Protein AF-A0A5B1BL93-F1 (afdb_monomer_lite)

Organism: Mycobacterium simiae (NCBI:txid1784)

pLDDT: mean 89.45, std 10.9, range [45.81, 98.12]

Secondary structure (DSSP, 8-state):
---HHHHHHHHHHHH--HHHHHHHHHHHHHHHHHHSPPP-HHHHHHHHT-HHHHSS--HHHHHHHHHHHHHHHHHHHHHHHHHHHHHHHHHHHHHHHHTTHHHHHHHHHHHHHHHHHHHHHHHHHTTT--SHHHHHHTT-HHHHHHHHHHHHHHHHHHHHHHTTS-HHHHHHTS-TT---TTSSTTT-TTHHHHSTTTTTT-TT-----TTSPPPP--SS-SSHHHHHHHHHHSS--

Structure (mmCIF, N/CA/C/O backbone):
data_AF-A0A5B1BL93-F1
#
_entry.id   AF-A0A5B1BL93-F1
#
loop_
_atom_site.group_PDB
_atom_site.id
_atom_site.type_symbol
_atom_site.label_atom_id
_atom_site.label_alt_id
_atom_site.label_comp_id
_atom_site.label_asym_id
_atom_site.label_entity_id
_atom_site.label_seq_id
_atom_site.pdbx_PDB_ins_code
_atom_site.Cartn_x
_atom_site.Cartn_y
_atom_site.Cartn_z
_atom_site.occupancy
_atom_site.B_iso_or_equiv
_ato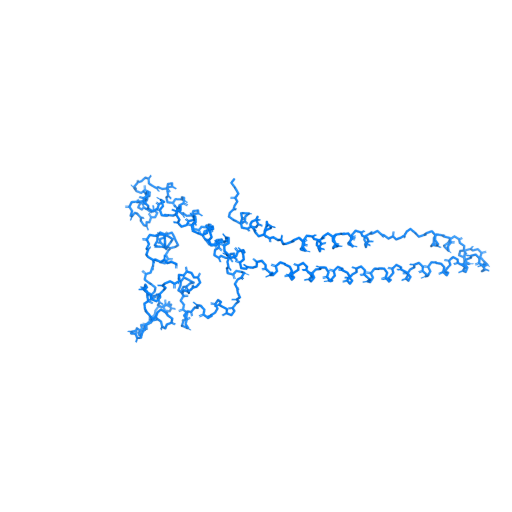m_site.auth_seq_id
_atom_site.auth_comp_id
_atom_site.auth_asym_id
_atom_site.auth_atom_id
_atom_site.pdbx_PDB_model_num
ATOM 1 N N . MET A 1 1 ? -18.734 -0.266 -5.231 1.00 72.19 1 MET A N 1
ATOM 2 C CA . MET A 1 1 ? -18.086 0.409 -4.092 1.00 72.19 1 MET A CA 1
ATOM 3 C C . MET A 1 1 ? -16.601 0.197 -4.267 1.00 72.19 1 MET A C 1
ATOM 5 O O . MET A 1 1 ? -16.226 -0.932 -4.552 1.00 72.19 1 MET A O 1
ATOM 9 N N . THR A 1 2 ? -15.813 1.264 -4.200 1.00 87.62 2 THR A N 1
ATOM 10 C CA . THR A 1 2 ? -14.346 1.190 -4.206 1.00 87.62 2 THR A CA 1
ATOM 11 C C . THR A 1 2 ? -13.892 0.516 -2.913 1.00 87.62 2 THR A C 1
ATOM 13 O O . THR A 1 2 ? -14.426 0.860 -1.857 1.00 87.62 2 THR A O 1
ATOM 16 N N . THR A 1 3 ? -12.976 -0.450 -2.973 1.00 94.62 3 THR A N 1
ATOM 17 C CA . THR A 1 3 ? -12.460 -1.110 -1.756 1.00 94.62 3 THR A CA 1
ATOM 18 C C . THR A 1 3 ? -11.513 -0.182 -0.990 1.00 94.62 3 THR A C 1
ATOM 20 O O . THR A 1 3 ? -10.966 0.763 -1.568 1.00 94.62 3 THR A O 1
ATOM 23 N N . MET A 1 4 ? -11.280 -0.434 0.304 1.00 96.06 4 MET A N 1
ATOM 24 C CA . MET A 1 4 ? -10.295 0.335 1.075 1.00 96.06 4 MET A CA 1
ATOM 25 C C . MET A 1 4 ? -8.893 0.222 0.448 1.00 96.06 4 MET A C 1
ATOM 27 O O . MET A 1 4 ? -8.212 1.232 0.268 1.00 96.06 4 MET A O 1
ATOM 31 N N . GLN A 1 5 ? -8.517 -0.964 -0.039 1.00 94.56 5 GLN A N 1
ATOM 32 C CA . GLN A 1 5 ? -7.290 -1.177 -0.811 1.00 94.56 5 GLN A CA 1
ATOM 33 C C . GLN A 1 5 ? -7.140 -0.220 -2.000 1.00 94.56 5 GLN A C 1
ATOM 35 O O . GLN A 1 5 ? -6.074 0.360 -2.215 1.00 94.56 5 GLN A O 1
ATOM 40 N N . GLU A 1 6 ? -8.200 -0.073 -2.797 1.00 94.75 6 GLU A N 1
ATOM 41 C CA . GLU A 1 6 ? -8.208 0.773 -3.990 1.00 94.75 6 GLU A CA 1
ATOM 42 C C . GLU A 1 6 ? -8.084 2.254 -3.625 1.00 94.75 6 GLU A C 1
ATOM 44 O O . GLU A 1 6 ? -7.375 2.991 -4.314 1.00 94.75 6 GLU A O 1
ATOM 49 N N . ARG A 1 7 ? -8.718 2.681 -2.525 1.00 94.69 7 ARG A N 1
ATOM 50 C CA . ARG A 1 7 ? -8.606 4.050 -1.999 1.00 94.69 7 ARG A CA 1
ATOM 51 C C . ARG A 1 7 ? -7.178 4.359 -1.554 1.00 94.69 7 ARG A C 1
ATOM 53 O O . ARG A 1 7 ? -6.608 5.351 -2.000 1.00 94.69 7 ARG A O 1
ATOM 60 N N . LEU A 1 8 ? -6.568 3.482 -0.757 1.00 94.38 8 LEU A N 1
ATOM 61 C CA . LEU A 1 8 ? -5.192 3.653 -0.278 1.00 94.38 8 LEU A CA 1
ATOM 62 C C . LEU A 1 8 ? -4.177 3.643 -1.433 1.00 94.38 8 LEU A C 1
ATOM 64 O O . LEU A 1 8 ? -3.244 4.446 -1.459 1.00 94.38 8 LEU A O 1
ATOM 68 N N . ALA A 1 9 ? -4.387 2.782 -2.433 1.00 93.75 9 ALA A N 1
ATOM 69 C CA . ALA A 1 9 ? -3.560 2.756 -3.637 1.00 93.75 9 ALA A CA 1
ATOM 70 C C . ALA A 1 9 ? -3.725 4.021 -4.500 1.00 93.75 9 ALA A C 1
ATOM 72 O O . ALA A 1 9 ? -2.766 4.445 -5.148 1.00 93.75 9 ALA A O 1
ATOM 73 N N . ALA A 1 10 ? -4.920 4.620 -4.534 1.00 94.81 10 ALA A N 1
ATOM 74 C CA . ALA A 1 10 ? -5.151 5.893 -5.213 1.00 94.81 10 ALA A CA 1
ATOM 75 C C . ALA A 1 10 ? -4.422 7.041 -4.501 1.00 94.81 10 ALA A C 1
ATOM 77 O O . ALA A 1 10 ? -3.684 7.769 -5.155 1.00 94.81 10 ALA A O 1
ATOM 78 N N . VAL A 1 11 ? -4.527 7.120 -3.169 1.00 93.81 11 VAL A N 1
ATOM 79 C CA . VAL A 1 11 ? -3.791 8.096 -2.346 1.00 93.81 11 VAL A CA 1
ATOM 80 C C . VAL A 1 11 ? -2.288 8.018 -2.604 1.00 93.81 11 VAL A C 1
ATOM 82 O O . VAL A 1 11 ? -1.647 9.033 -2.859 1.00 93.81 11 VAL A O 1
ATOM 85 N N . GLU A 1 12 ? -1.713 6.813 -2.573 1.00 93.62 12 GLU A N 1
ATOM 86 C CA . GLU A 1 12 ? -0.284 6.637 -2.836 1.00 93.62 12 GLU A CA 1
ATOM 87 C C . GLU A 1 12 ? 0.090 7.098 -4.246 1.00 93.62 12 GLU A C 1
ATOM 89 O O . GLU A 1 12 ? 1.093 7.788 -4.412 1.00 93.62 12 GLU A O 1
ATOM 94 N N . ARG A 1 13 ? -0.731 6.772 -5.252 1.00 94.00 13 ARG A N 1
ATOM 95 C CA . ARG A 1 13 ? -0.498 7.173 -6.643 1.00 94.00 13 ARG A CA 1
ATOM 96 C C . ARG A 1 13 ? -0.540 8.687 -6.829 1.00 94.00 13 ARG A C 1
ATOM 98 O O . ARG A 1 13 ? 0.306 9.213 -7.544 1.00 94.00 13 ARG A O 1
ATOM 105 N N . ASP A 1 14 ? -1.495 9.359 -6.202 1.00 95.31 14 ASP A N 1
ATOM 106 C CA . ASP A 1 14 ? -1.695 10.804 -6.337 1.00 95.31 14 ASP A CA 1
ATOM 107 C C . ASP A 1 14 ? -0.576 11.608 -5.661 1.00 95.31 14 ASP A C 1
ATOM 109 O O . ASP A 1 14 ? -0.298 12.743 -6.049 1.00 95.31 14 ASP A O 1
ATOM 113 N N . LEU A 1 15 ? 0.102 11.007 -4.680 1.00 95.88 15 LEU A N 1
ATOM 114 C CA . LEU A 1 15 ? 1.259 11.593 -4.008 1.00 95.88 15 LEU A CA 1
ATOM 115 C C . LEU A 1 15 ? 2.578 11.364 -4.757 1.00 95.88 15 LEU A C 1
ATOM 117 O O . LEU A 1 15 ? 3.579 11.990 -4.403 1.00 95.88 15 LEU A O 1
ATOM 121 N N . LEU A 1 16 ? 2.622 10.485 -5.768 1.00 95.62 16 LEU A N 1
ATOM 122 C CA . LEU A 1 16 ? 3.865 10.189 -6.479 1.00 95.62 16 LEU A CA 1
ATOM 123 C C . LEU A 1 16 ? 4.411 11.443 -7.180 1.00 95.62 16 LEU A C 1
ATOM 125 O O . LEU A 1 16 ? 3.687 12.140 -7.893 1.00 95.62 16 LEU A O 1
ATOM 129 N N . PRO A 1 17 ? 5.712 11.734 -7.020 1.00 95.69 17 PRO A N 1
ATOM 130 C CA . PRO A 1 17 ? 6.294 12.945 -7.568 1.00 95.69 17 PRO A CA 1
ATOM 131 C C . PRO A 1 17 ? 6.520 12.808 -9.084 1.00 95.69 17 PRO A C 1
ATOM 133 O O . PRO A 1 17 ? 6.614 11.704 -9.632 1.00 95.69 17 PRO A O 1
ATOM 136 N N . ALA A 1 18 ? 6.655 13.935 -9.786 1.00 95.81 18 ALA A N 1
ATOM 137 C CA . ALA A 1 18 ? 6.827 13.959 -11.242 1.00 95.81 18 ALA A CA 1
ATOM 138 C C . ALA A 1 18 ? 8.043 13.134 -11.713 1.00 95.81 18 ALA A C 1
ATOM 140 O O . ALA A 1 18 ? 8.007 12.511 -12.777 1.00 95.81 18 ALA A O 1
ATOM 141 N N . GLU A 1 19 ? 9.098 13.077 -10.901 1.00 96.12 19 GLU A N 1
ATOM 142 C CA . GLU A 1 19 ? 10.313 12.300 -11.133 1.00 96.12 19 GLU A CA 1
ATOM 143 C C . GLU A 1 19 ? 10.036 10.796 -11.225 1.00 96.12 19 GLU A C 1
ATOM 145 O O . GLU A 1 19 ? 10.648 10.114 -12.049 1.00 96.12 19 GLU A O 1
ATOM 150 N N . TYR A 1 20 ? 9.094 10.275 -10.430 1.00 97.12 20 TYR A N 1
ATOM 151 C CA . TYR A 1 20 ? 8.677 8.876 -10.518 1.00 97.12 20 TYR A CA 1
ATOM 152 C C . TYR A 1 20 ? 8.067 8.588 -11.893 1.00 97.12 20 TYR A C 1
ATOM 154 O O . TYR A 1 20 ? 8.464 7.640 -12.573 1.00 97.12 20 TYR A O 1
ATOM 162 N N . HIS A 1 21 ? 7.138 9.436 -12.338 1.00 96.00 21 HIS A N 1
ATOM 163 C CA . HIS A 1 21 ? 6.465 9.267 -13.626 1.00 96.00 21 HIS A CA 1
ATOM 164 C C . HIS A 1 21 ? 7.423 9.436 -14.809 1.00 96.00 21 HIS A C 1
ATOM 166 O O . HIS A 1 21 ? 7.347 8.677 -15.777 1.00 96.00 21 HIS A O 1
ATOM 172 N N . ALA A 1 22 ? 8.359 10.383 -14.720 1.00 96.88 22 ALA A N 1
ATOM 173 C CA . ALA A 1 22 ? 9.413 10.549 -15.714 1.00 96.88 22 ALA A CA 1
ATOM 174 C C . ALA A 1 22 ? 10.288 9.288 -15.819 1.00 96.88 22 ALA A C 1
ATOM 176 O O . ALA A 1 22 ? 10.531 8.804 -16.925 1.00 96.88 22 ALA A O 1
ATOM 177 N N . ALA A 1 23 ? 10.696 8.708 -14.686 1.00 96.75 23 ALA A N 1
ATOM 178 C CA . ALA A 1 23 ? 11.469 7.470 -14.661 1.00 96.75 23 ALA A CA 1
ATOM 179 C C . ALA A 1 23 ? 10.687 6.278 -15.248 1.00 96.75 23 ALA A C 1
ATOM 181 O O . ALA A 1 23 ? 11.225 5.547 -16.078 1.00 96.75 23 ALA A O 1
ATOM 182 N N . GLN A 1 24 ? 9.404 6.121 -14.903 1.00 97.50 24 GLN A N 1
ATOM 183 C CA . GLN A 1 24 ? 8.535 5.086 -15.488 1.00 97.50 24 GLN A CA 1
ATOM 184 C C . GLN A 1 24 ? 8.405 5.225 -17.010 1.00 97.50 24 GLN A C 1
ATOM 186 O O . GLN A 1 24 ? 8.472 4.234 -17.738 1.00 97.50 24 GLN A O 1
ATOM 191 N N . LYS A 1 25 ? 8.283 6.460 -17.512 1.00 97.56 25 LYS A N 1
ATOM 192 C CA . LYS A 1 25 ? 8.249 6.730 -18.953 1.00 97.56 25 LYS A CA 1
ATOM 193 C C . LYS A 1 25 ? 9.553 6.313 -19.641 1.00 97.56 25 LYS A C 1
ATOM 195 O O . LYS A 1 25 ? 9.499 5.648 -20.672 1.00 97.56 25 LYS A O 1
ATOM 200 N N . VAL A 1 26 ? 10.708 6.637 -19.053 1.00 97.56 26 VAL A N 1
ATOM 201 C CA . VAL A 1 26 ? 12.024 6.222 -19.575 1.00 97.56 26 VAL A CA 1
ATOM 202 C C . VAL A 1 26 ? 12.154 4.698 -19.620 1.00 97.56 26 VAL A C 1
ATOM 204 O O . VAL A 1 26 ? 12.637 4.163 -20.617 1.00 97.56 26 VAL A O 1
ATOM 207 N N . ILE A 1 27 ? 11.689 3.988 -18.585 1.00 97.81 27 ILE A N 1
ATOM 208 C CA . ILE A 1 27 ? 11.679 2.516 -18.556 1.00 97.81 27 ILE A CA 1
ATOM 209 C C . ILE A 1 27 ? 10.847 1.966 -19.720 1.00 97.81 27 ILE A C 1
ATOM 211 O O . ILE A 1 27 ? 11.341 1.134 -20.482 1.00 97.81 27 ILE A O 1
ATOM 215 N N . ALA A 1 28 ? 9.614 2.453 -19.887 1.00 97.56 28 ALA A N 1
ATOM 216 C CA . ALA A 1 28 ? 8.711 1.991 -20.939 1.00 97.56 28 ALA A CA 1
ATOM 217 C C . ALA A 1 28 ? 9.288 2.237 -22.346 1.00 97.56 28 ALA A C 1
ATOM 219 O O . ALA A 1 28 ? 9.299 1.333 -23.185 1.00 97.56 28 ALA A O 1
ATOM 220 N N . GLU A 1 29 ? 9.833 3.432 -22.595 1.00 97.31 29 GLU A N 1
ATOM 221 C CA . GLU A 1 29 ? 10.472 3.772 -23.871 1.00 97.31 29 GLU A CA 1
ATOM 222 C C . GLU A 1 29 ? 11.709 2.899 -24.137 1.00 97.31 29 GLU A C 1
ATOM 224 O O . GLU A 1 29 ? 11.877 2.372 -25.240 1.00 97.31 29 GLU A O 1
ATOM 229 N N . ALA A 1 30 ? 12.560 2.677 -23.131 1.00 96.25 30 ALA A N 1
ATOM 230 C CA . ALA A 1 30 ? 13.742 1.831 -23.269 1.00 96.25 30 ALA A CA 1
ATOM 231 C C . ALA A 1 30 ? 13.375 0.365 -23.561 1.00 96.25 30 ALA A C 1
ATOM 233 O O . ALA A 1 30 ? 13.978 -0.253 -24.441 1.00 96.25 30 ALA A O 1
ATOM 234 N N . GLN A 1 31 ? 12.351 -0.177 -22.894 1.00 96.38 31 GLN A N 1
ATOM 235 C CA . GLN A 1 31 ? 11.832 -1.524 -23.153 1.00 96.38 31 GLN A CA 1
ATOM 236 C C . GLN A 1 31 ? 11.282 -1.657 -24.579 1.00 96.38 31 GLN A C 1
ATOM 238 O O . GLN A 1 31 ? 11.602 -2.622 -25.279 1.00 96.38 31 GLN A O 1
ATOM 243 N N . GLN A 1 32 ? 10.527 -0.663 -25.056 1.00 95.44 32 GLN A N 1
ATOM 244 C CA . GLN A 1 32 ? 10.031 -0.632 -26.434 1.00 95.44 32 GLN A CA 1
ATOM 245 C C . GLN A 1 32 ? 11.183 -0.598 -27.453 1.00 95.44 32 GLN A C 1
ATOM 247 O O . GLN A 1 32 ? 11.159 -1.303 -28.4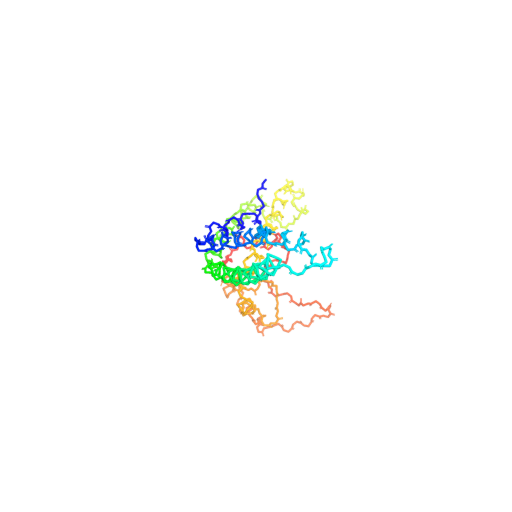69 1.00 95.44 32 GLN A O 1
ATOM 252 N N . LEU A 1 33 ? 12.228 0.185 -27.169 1.00 93.69 33 LEU A N 1
ATOM 253 C CA . LEU A 1 33 ? 13.426 0.269 -28.003 1.00 93.69 33 LEU A CA 1
ATOM 254 C C . LEU A 1 33 ? 14.232 -1.037 -28.018 1.00 93.69 33 LEU A C 1
ATOM 256 O O . LEU A 1 33 ? 14.822 -1.355 -29.055 1.00 93.69 33 LEU A O 1
ATOM 260 N N . MET A 1 34 ? 14.255 -1.789 -26.914 1.00 93.19 34 MET A N 1
ATOM 261 C CA . MET A 1 34 ? 14.879 -3.116 -26.836 1.00 93.19 34 MET A CA 1
ATOM 262 C C . MET A 1 34 ? 14.093 -4.171 -27.620 1.00 93.19 34 MET A C 1
ATOM 264 O O . MET A 1 34 ? 14.708 -5.015 -28.269 1.00 93.19 34 MET A O 1
ATOM 268 N N . ALA A 1 35 ? 12.759 -4.102 -27.606 1.00 91.00 35 ALA A N 1
ATOM 269 C CA . ALA A 1 35 ? 11.891 -5.025 -28.341 1.00 91.00 35 ALA A CA 1
ATOM 270 C C . ALA A 1 35 ? 11.949 -4.841 -29.871 1.00 91.00 35 ALA A C 1
ATOM 272 O O . ALA A 1 35 ? 11.541 -5.733 -30.611 1.00 91.00 35 ALA A O 1
ATOM 273 N N . SER A 1 36 ? 12.467 -3.705 -30.351 1.00 85.81 36 SER A N 1
ATOM 274 C CA . SER A 1 36 ? 12.575 -3.377 -31.777 1.00 85.81 36 SER A CA 1
ATOM 275 C C . SER A 1 36 ? 14.013 -3.589 -32.287 1.00 85.81 36 SER A C 1
ATOM 277 O O . SER A 1 36 ? 14.866 -2.702 -32.109 1.00 85.81 36 SER A O 1
ATOM 279 N N . PRO A 1 37 ? 14.334 -4.744 -32.907 1.00 72.81 37 PRO A N 1
ATOM 280 C CA . PRO A 1 37 ? 15.647 -4.967 -33.499 1.00 72.81 37 PRO A CA 1
ATOM 281 C C . PRO A 1 37 ? 15.859 -4.063 -34.729 1.00 72.81 37 PRO A C 1
ATOM 283 O O . PRO A 1 37 ? 14.908 -3.762 -35.453 1.00 72.81 37 PRO A O 1
ATOM 286 N N . PRO A 1 38 ? 17.098 -3.613 -34.996 1.00 70.88 38 PRO A N 1
ATOM 287 C CA . PRO A 1 38 ? 17.408 -2.865 -36.208 1.00 70.88 38 PRO A CA 1
ATOM 288 C C . PRO A 1 38 ? 17.238 -3.758 -37.448 1.00 70.88 38 PRO A C 1
ATOM 290 O O . PRO A 1 38 ? 17.600 -4.933 -37.429 1.00 70.88 38 PRO A O 1
ATOM 293 N N . ALA A 1 39 ? 16.706 -3.199 -38.538 1.00 69.62 39 ALA A N 1
ATOM 294 C CA . ALA A 1 39 ? 16.494 -3.929 -39.788 1.00 69.62 39 ALA A CA 1
ATOM 295 C C . ALA A 1 39 ? 17.819 -4.474 -40.368 1.00 69.62 39 ALA A C 1
ATOM 297 O O . ALA A 1 39 ? 18.783 -3.731 -40.558 1.00 69.62 39 ALA A O 1
ATOM 298 N N . GLY A 1 40 ? 17.863 -5.778 -40.662 1.00 72.44 40 GLY A N 1
ATOM 299 C CA . GLY A 1 40 ? 19.079 -6.515 -41.027 1.00 72.44 40 GLY A CA 1
ATOM 300 C C . GLY A 1 40 ? 19.357 -6.627 -42.529 1.00 72.44 40 GLY A C 1
ATOM 301 O O . GLY A 1 40 ? 19.528 -7.736 -43.029 1.00 72.44 40 GLY A O 1
ATOM 302 N N . ALA A 1 41 ? 19.434 -5.512 -43.263 1.00 74.06 41 ALA A N 1
ATOM 303 C CA . ALA A 1 41 ? 19.706 -5.543 -44.710 1.00 74.06 41 ALA A CA 1
ATOM 304 C C . ALA A 1 41 ? 21.065 -6.195 -45.061 1.00 74.06 41 ALA A C 1
ATOM 306 O O . ALA A 1 41 ? 21.151 -6.984 -45.997 1.00 74.06 41 ALA A O 1
ATOM 307 N N . ALA A 1 42 ? 22.113 -5.939 -44.266 1.00 76.06 42 ALA A N 1
ATOM 308 C CA . ALA A 1 42 ? 23.445 -6.521 -44.474 1.00 76.06 42 ALA A CA 1
ATOM 309 C C . ALA A 1 42 ? 23.486 -8.046 -44.253 1.00 76.06 42 ALA A C 1
ATOM 311 O O . ALA A 1 42 ? 24.253 -8.750 -44.910 1.00 76.06 42 ALA A O 1
ATOM 312 N N . ALA A 1 43 ? 22.636 -8.574 -43.363 1.00 77.25 43 ALA A N 1
ATOM 313 C CA . ALA A 1 43 ? 22.545 -10.011 -43.118 1.00 77.25 43 ALA A CA 1
ATOM 314 C C . ALA A 1 43 ? 21.971 -10.756 -44.332 1.00 77.25 43 ALA A C 1
ATOM 316 O O . ALA A 1 43 ? 22.537 -11.767 -44.743 1.00 77.25 43 ALA A O 1
ATOM 317 N N . ALA A 1 44 ? 20.925 -10.203 -44.955 1.00 82.50 44 ALA A N 1
ATOM 318 C CA . ALA A 1 44 ? 20.327 -10.764 -46.165 1.00 82.50 44 ALA A CA 1
ATOM 319 C C . ALA A 1 44 ? 21.311 -10.776 -47.353 1.00 82.50 44 ALA A C 1
ATOM 321 O O . ALA A 1 44 ? 21.390 -11.759 -48.091 1.00 82.50 44 ALA A O 1
ATOM 322 N N . THR A 1 45 ? 22.109 -9.715 -47.521 1.00 80.19 45 THR A N 1
ATOM 323 C CA . THR A 1 45 ? 23.132 -9.643 -48.581 1.00 80.19 45 THR A CA 1
ATOM 324 C C . THR A 1 45 ? 24.260 -10.658 -48.367 1.00 80.19 45 THR A C 1
ATOM 326 O O . THR A 1 45 ? 24.649 -11.346 -49.312 1.00 80.19 45 THR A O 1
ATOM 329 N N . ALA A 1 46 ? 24.759 -10.801 -47.133 1.00 79.06 46 ALA A N 1
ATOM 330 C CA . ALA A 1 46 ? 25.821 -11.757 -46.806 1.00 79.06 46 ALA A CA 1
ATOM 331 C C . ALA A 1 46 ? 25.388 -13.219 -47.023 1.00 79.06 46 ALA A C 1
ATOM 333 O O . ALA A 1 46 ? 26.193 -14.047 -47.449 1.00 79.06 46 ALA A O 1
ATOM 334 N N . GLU A 1 47 ? 24.119 -13.532 -46.757 1.00 85.06 47 GLU A N 1
ATOM 335 C CA . GLU A 1 47 ? 23.547 -14.860 -46.989 1.00 85.06 47 GLU A CA 1
ATOM 336 C C . GLU A 1 47 ? 23.384 -15.161 -48.486 1.00 85.06 47 GLU A C 1
ATOM 338 O O . GLU A 1 47 ? 23.755 -16.244 -48.940 1.00 85.06 47 GLU A O 1
ATOM 343 N N . ARG A 1 48 ? 22.931 -14.180 -49.281 1.00 87.00 48 ARG A N 1
ATOM 344 C CA . ARG A 1 48 ? 22.785 -14.329 -50.739 1.00 87.00 48 ARG A CA 1
ATOM 345 C C . ARG A 1 48 ? 24.118 -14.559 -51.454 1.00 87.00 48 ARG A C 1
ATOM 347 O O . ARG A 1 48 ? 24.163 -15.288 -52.440 1.00 87.00 48 ARG A O 1
ATOM 354 N N . LEU A 1 49 ? 25.188 -13.915 -50.989 1.00 88.06 49 LEU A N 1
ATOM 355 C CA . LEU A 1 49 ? 26.517 -13.963 -51.611 1.00 88.06 49 LEU A CA 1
ATOM 356 C C . LEU A 1 49 ? 27.443 -15.018 -50.988 1.00 88.06 49 LEU A C 1
ATOM 358 O O . LEU A 1 49 ? 28.657 -14.927 -51.137 1.00 88.06 49 LEU A O 1
ATOM 362 N N . ASN A 1 50 ? 26.892 -15.999 -50.271 1.00 88.06 50 ASN A N 1
ATOM 363 C CA . ASN A 1 50 ? 27.671 -16.992 -49.541 1.00 88.06 50 ASN A CA 1
ATOM 364 C C . ASN A 1 50 ? 28.654 -17.768 -50.464 1.00 88.06 50 ASN A C 1
ATOM 366 O O . ASN A 1 50 ? 28.193 -18.470 -51.369 1.00 88.06 50 ASN A O 1
ATOM 370 N N . PRO A 1 51 ? 29.981 -17.728 -50.210 1.00 88.81 51 PRO A N 1
ATOM 371 C CA . PRO A 1 51 ? 31.011 -18.399 -51.007 1.00 88.81 51 PRO A CA 1
ATOM 372 C C . PRO A 1 51 ? 30.823 -19.905 -51.158 1.00 88.81 51 PRO A C 1
ATOM 374 O O . PRO A 1 51 ? 31.223 -20.477 -52.167 1.00 88.81 51 PRO A O 1
ATOM 377 N N . PHE A 1 52 ? 30.184 -20.558 -50.185 1.00 88.56 52 PHE A N 1
ATOM 378 C CA . PHE A 1 52 ? 29.883 -21.988 -50.262 1.00 88.56 52 PHE A CA 1
ATOM 379 C C . PHE A 1 52 ? 28.737 -22.306 -51.232 1.00 88.56 52 PHE A C 1
ATOM 381 O O . PHE A 1 52 ? 28.632 -23.438 -51.692 1.00 88.56 52 PHE A O 1
ATOM 388 N N . ALA A 1 53 ? 27.894 -21.321 -51.553 1.00 87.25 53 ALA A N 1
ATOM 389 C CA . ALA A 1 53 ? 26.819 -21.448 -52.534 1.00 87.25 53 ALA A CA 1
ATOM 390 C C . ALA A 1 53 ? 27.257 -20.986 -53.932 1.00 87.25 53 ALA A C 1
ATOM 392 O O . ALA A 1 53 ? 26.861 -21.587 -54.927 1.00 87.25 53 ALA A O 1
ATOM 393 N N . CYS A 1 54 ? 28.075 -19.932 -54.021 1.00 84.25 54 CYS A N 1
ATOM 394 C CA . CYS A 1 54 ? 28.499 -19.351 -55.299 1.00 84.25 54 CYS A CA 1
ATOM 395 C C . CYS A 1 54 ? 29.897 -19.791 -55.771 1.00 84.25 54 CYS A C 1
ATOM 397 O O . CYS A 1 54 ? 30.290 -19.453 -56.884 1.00 84.25 54 CYS A O 1
ATOM 399 N N . GLY A 1 55 ? 30.655 -20.531 -54.954 1.00 90.31 55 GLY A N 1
ATOM 400 C CA . GLY A 1 55 ? 31.979 -21.063 -55.299 1.00 90.31 55 GLY A CA 1
ATOM 401 C C . GLY A 1 55 ? 33.105 -20.024 -55.368 1.00 90.31 55 GLY A C 1
ATOM 402 O O . GLY A 1 55 ? 34.230 -20.385 -55.707 1.00 90.31 55 GLY A O 1
ATOM 403 N N . GLN A 1 56 ? 32.838 -18.753 -55.045 1.00 90.88 56 GLN A N 1
ATOM 404 C CA . GLN A 1 56 ? 33.837 -17.681 -55.036 1.00 90.88 56 GLN A CA 1
ATOM 405 C C . GLN A 1 56 ? 33.725 -16.810 -53.783 1.00 90.88 56 GLN A C 1
ATOM 407 O O . GLN A 1 56 ? 32.635 -16.559 -53.277 1.00 90.88 56 GLN A O 1
ATOM 412 N N . VAL A 1 57 ? 34.855 -16.280 -53.321 1.00 91.81 57 VAL A N 1
ATOM 413 C CA . VAL A 1 57 ? 34.880 -15.214 -52.312 1.00 91.81 57 VAL A CA 1
ATOM 414 C C . VAL A 1 57 ? 34.878 -13.876 -53.048 1.00 91.81 57 VAL A C 1
ATOM 416 O O . VAL A 1 57 ? 35.846 -13.562 -53.736 1.00 91.81 57 VAL A O 1
ATOM 419 N N . SER A 1 58 ? 33.796 -13.103 -52.934 1.00 92.00 58 SER A N 1
ATOM 420 C CA . SER A 1 58 ? 33.711 -11.756 -53.514 1.00 92.00 58 SER A CA 1
ATOM 421 C C . SER A 1 58 ? 33.990 -10.667 -52.473 1.00 92.00 58 SER A C 1
ATOM 423 O O . SER A 1 58 ? 33.675 -10.819 -51.291 1.00 92.00 58 SER A O 1
ATOM 425 N N . GLU A 1 59 ? 34.528 -9.530 -52.921 1.00 92.25 59 GLU A N 1
ATOM 426 C CA . GLU A 1 59 ? 34.681 -8.318 -52.093 1.00 92.25 59 GLU A CA 1
ATOM 427 C C . GLU A 1 59 ? 33.335 -7.815 -51.543 1.00 92.25 59 GLU A C 1
ATOM 429 O O . GLU A 1 59 ? 33.238 -7.338 -50.411 1.00 92.25 59 GLU A O 1
ATOM 434 N N . GLU A 1 60 ? 32.265 -7.978 -52.326 1.00 88.38 60 GLU A N 1
ATOM 435 C CA . GLU A 1 60 ? 30.896 -7.640 -51.925 1.00 88.38 60 GLU A CA 1
ATOM 436 C C . GLU A 1 60 ? 30.419 -8.510 -50.749 1.00 88.38 60 GLU A C 1
ATOM 438 O O . GLU A 1 60 ? 29.829 -8.000 -49.795 1.00 88.38 60 GLU A O 1
ATOM 443 N N . TRP A 1 61 ? 30.732 -9.811 -50.761 1.00 91.62 61 TRP A N 1
ATOM 444 C CA . TRP A 1 61 ? 30.437 -10.702 -49.638 1.00 91.62 61 TRP A CA 1
ATOM 445 C C . TRP A 1 61 ? 31.256 -10.353 -48.389 1.00 91.62 61 TRP A C 1
ATOM 447 O O . TRP A 1 61 ? 30.703 -10.328 -47.284 1.00 91.62 61 TRP A O 1
ATOM 457 N N . LEU A 1 62 ? 32.553 -10.053 -48.547 1.00 90.44 62 LEU A N 1
ATOM 458 C CA . LEU A 1 62 ? 33.415 -9.631 -47.437 1.00 90.44 62 LEU A CA 1
ATOM 459 C C . LEU A 1 62 ? 32.882 -8.351 -46.781 1.00 90.44 62 LEU A C 1
ATOM 461 O O . LEU A 1 62 ? 32.751 -8.302 -45.557 1.00 90.44 62 LEU A O 1
ATOM 465 N N . SER A 1 63 ? 32.496 -7.362 -47.589 1.00 92.25 63 SER A N 1
ATOM 466 C CA . SER A 1 63 ? 31.904 -6.106 -47.119 1.00 92.25 63 SER A CA 1
ATOM 467 C C . SER A 1 63 ? 30.577 -6.340 -46.389 1.00 92.25 63 SER A C 1
ATOM 469 O O . SER A 1 63 ? 30.411 -5.876 -45.263 1.00 92.25 63 SER A O 1
ATOM 471 N N . ALA A 1 64 ? 29.675 -7.164 -46.938 1.00 89.19 64 ALA A N 1
ATOM 472 C CA . ALA A 1 64 ? 28.417 -7.519 -46.273 1.00 89.19 64 ALA A CA 1
ATOM 473 C C . ALA A 1 64 ? 28.639 -8.245 -44.928 1.00 89.19 64 ALA A C 1
ATOM 475 O O . ALA A 1 64 ? 27.911 -8.014 -43.958 1.00 89.19 64 ALA A O 1
ATOM 476 N N . CYS A 1 65 ? 29.666 -9.097 -44.832 1.00 89.31 65 CYS A N 1
ATOM 477 C CA . CYS A 1 65 ? 30.043 -9.754 -43.580 1.00 89.31 65 CYS A CA 1
ATOM 478 C C . CYS A 1 65 ? 30.596 -8.773 -42.536 1.00 89.31 65 CYS A C 1
ATOM 480 O O . CYS A 1 65 ? 30.258 -8.897 -41.353 1.00 89.31 65 CYS A O 1
ATOM 482 N N . ILE A 1 66 ? 31.423 -7.810 -42.957 1.00 91.88 66 ILE A N 1
ATOM 483 C CA . ILE A 1 66 ? 31.945 -6.737 -42.097 1.00 91.88 66 ILE A CA 1
ATOM 484 C C . ILE A 1 66 ? 30.791 -5.875 -41.576 1.00 91.88 66 ILE A C 1
ATOM 486 O O . ILE A 1 66 ? 30.679 -5.683 -40.363 1.00 91.88 66 ILE A O 1
ATOM 490 N N . ASP A 1 67 ? 29.898 -5.432 -42.462 1.00 90.12 67 ASP A N 1
ATOM 491 C CA . ASP A 1 67 ? 28.746 -4.597 -42.113 1.00 90.12 67 ASP A CA 1
ATOM 492 C C . ASP A 1 67 ? 27.788 -5.313 -41.164 1.00 90.12 67 ASP A C 1
ATOM 494 O O . ASP A 1 67 ? 27.348 -4.729 -40.171 1.00 90.12 67 ASP A O 1
ATOM 498 N N . ARG A 1 68 ? 27.517 -6.603 -41.405 1.00 88.06 68 ARG A N 1
ATOM 499 C CA . ARG A 1 68 ? 26.729 -7.435 -40.487 1.00 88.06 68 ARG A CA 1
ATOM 500 C C . ARG A 1 68 ? 27.367 -7.476 -39.099 1.00 88.06 68 ARG A C 1
ATOM 502 O O . ARG A 1 68 ? 26.696 -7.184 -38.115 1.00 88.06 68 ARG A O 1
ATOM 509 N N . LYS A 1 69 ? 28.669 -7.771 -39.009 1.00 89.69 69 LYS A N 1
ATOM 510 C CA . LYS A 1 69 ? 29.378 -7.831 -37.720 1.00 89.69 69 LYS A CA 1
ATOM 511 C C . LYS A 1 69 ? 29.376 -6.476 -37.004 1.00 89.69 69 LYS A C 1
ATOM 513 O O . LYS A 1 69 ? 29.201 -6.424 -35.788 1.00 89.69 69 LYS A O 1
ATOM 518 N N . ALA A 1 70 ? 29.545 -5.378 -37.738 1.00 90.75 70 ALA A N 1
ATOM 519 C CA . ALA A 1 70 ? 29.475 -4.029 -37.184 1.00 90.75 70 ALA A CA 1
ATOM 520 C C . ALA A 1 70 ? 28.062 -3.681 -36.679 1.00 90.75 70 ALA A C 1
ATOM 522 O O . ALA A 1 70 ? 27.925 -3.060 -35.621 1.00 90.75 70 ALA A O 1
ATOM 523 N N . ALA A 1 71 ? 27.016 -4.096 -37.401 1.00 88.62 71 ALA A N 1
ATOM 524 C CA . ALA A 1 71 ? 25.626 -3.937 -36.984 1.00 88.62 71 ALA A CA 1
ATOM 525 C C . ALA A 1 71 ? 25.315 -4.745 -35.713 1.00 88.62 71 ALA A C 1
ATOM 527 O O . ALA A 1 71 ? 24.723 -4.191 -34.785 1.00 88.62 71 ALA A O 1
ATOM 528 N N . ASP A 1 72 ? 25.783 -5.995 -35.628 1.00 89.31 72 ASP A N 1
ATOM 529 C CA . ASP A 1 72 ? 25.622 -6.852 -34.446 1.00 89.31 72 ASP A CA 1
ATOM 530 C C . ASP A 1 72 ? 26.289 -6.235 -33.210 1.00 89.31 72 ASP A C 1
ATOM 532 O O . ASP A 1 72 ? 25.677 -6.131 -32.146 1.00 89.31 72 ASP A O 1
ATOM 536 N N . GLU A 1 73 ? 27.532 -5.763 -33.337 1.00 91.75 73 GLU A N 1
ATOM 537 C CA . GLU A 1 73 ? 28.245 -5.112 -32.232 1.00 91.75 73 GLU A CA 1
ATOM 538 C C . GLU A 1 73 ? 27.583 -3.793 -31.811 1.00 91.75 73 GLU A C 1
ATOM 540 O O . GLU A 1 73 ? 27.449 -3.513 -30.616 1.00 91.75 73 GLU A O 1
ATOM 545 N N . ARG A 1 74 ? 27.096 -2.992 -32.768 1.00 90.94 74 ARG A N 1
ATOM 546 C CA . ARG A 1 74 ? 26.317 -1.781 -32.469 1.00 90.94 74 ARG A CA 1
ATOM 547 C C . ARG A 1 74 ? 25.023 -2.125 -31.732 1.00 90.94 74 ARG A C 1
ATOM 549 O O . ARG A 1 74 ? 24.671 -1.431 -30.779 1.00 90.94 74 ARG A O 1
ATOM 556 N N . HIS A 1 75 ? 24.339 -3.191 -32.143 1.00 89.44 75 HIS A N 1
ATOM 557 C CA . HIS A 1 75 ? 23.118 -3.653 -31.495 1.00 89.44 75 HIS A CA 1
ATOM 558 C C . HIS A 1 75 ? 23.380 -4.118 -30.058 1.00 89.44 75 HIS A C 1
ATOM 560 O O . HIS A 1 75 ? 22.694 -3.653 -29.148 1.00 89.44 75 HIS A O 1
ATOM 566 N N . LYS A 1 76 ? 24.413 -4.939 -29.825 1.00 92.56 76 LYS A N 1
ATOM 567 C CA . LYS A 1 76 ? 24.814 -5.375 -28.474 1.00 92.56 76 LYS A CA 1
ATOM 568 C C . LYS A 1 76 ? 25.125 -4.193 -27.556 1.00 92.56 76 LYS A C 1
ATOM 570 O O . LYS A 1 76 ? 24.633 -4.149 -26.432 1.00 92.56 76 LYS A O 1
ATOM 575 N N . ARG A 1 77 ? 25.898 -3.211 -28.037 1.00 94.56 77 ARG A N 1
ATOM 576 C CA . ARG A 1 77 ? 26.220 -1.994 -27.266 1.00 94.56 77 ARG A CA 1
ATOM 577 C C . ARG A 1 77 ? 24.971 -1.181 -26.944 1.00 94.56 77 ARG A C 1
ATOM 579 O O . ARG A 1 77 ? 24.784 -0.790 -25.799 1.00 94.56 77 ARG A O 1
ATOM 586 N N . ARG A 1 78 ? 24.090 -0.968 -27.930 1.00 94.56 78 ARG A N 1
ATOM 587 C CA . ARG A 1 78 ? 22.798 -0.295 -27.721 1.00 94.56 78 ARG A CA 1
ATOM 588 C C . ARG A 1 78 ? 21.964 -1.019 -26.663 1.00 94.56 78 ARG A C 1
ATOM 590 O O . ARG A 1 78 ? 21.423 -0.366 -25.781 1.00 94.56 78 ARG A O 1
ATOM 597 N N . PHE A 1 79 ? 21.877 -2.345 -26.735 1.00 94.56 79 PHE A N 1
ATOM 598 C CA . PHE A 1 79 ? 21.134 -3.152 -25.768 1.00 94.56 79 PHE A CA 1
ATOM 599 C C . PHE A 1 79 ? 21.712 -3.030 -24.351 1.00 94.56 79 PHE A C 1
ATOM 601 O O . PHE A 1 79 ? 20.955 -2.854 -23.401 1.00 94.56 79 PHE A O 1
ATOM 608 N N . ALA A 1 80 ? 23.041 -3.068 -24.209 1.00 96.50 80 ALA A N 1
ATOM 609 C CA . ALA A 1 80 ? 23.711 -2.873 -22.924 1.00 96.50 80 ALA A CA 1
ATOM 610 C C . ALA A 1 80 ? 23.391 -1.496 -22.314 1.00 96.50 80 ALA A C 1
ATOM 612 O O . ALA A 1 80 ? 22.962 -1.429 -21.166 1.00 96.50 80 ALA A O 1
ATOM 613 N N . ILE A 1 81 ? 23.489 -0.424 -23.109 1.00 97.38 81 ILE A N 1
ATOM 614 C CA . ILE A 1 81 ? 23.162 0.944 -22.673 1.00 97.38 81 ILE A CA 1
ATOM 615 C C . ILE A 1 81 ? 21.692 1.058 -22.244 1.00 97.38 81 ILE A C 1
ATOM 617 O O . ILE A 1 81 ? 21.397 1.644 -21.206 1.00 97.38 81 ILE A O 1
ATOM 621 N N . LEU A 1 82 ? 20.756 0.485 -23.010 1.00 97.25 82 LEU A N 1
ATOM 622 C CA . LEU A 1 82 ? 19.330 0.508 -22.654 1.00 97.25 82 LEU A CA 1
ATOM 623 C C . LEU A 1 82 ? 19.059 -0.238 -21.342 1.00 97.25 82 LEU A C 1
ATOM 625 O O . LEU A 1 82 ? 18.266 0.227 -20.528 1.00 97.25 82 LEU A O 1
ATOM 629 N N . LYS A 1 83 ? 19.749 -1.357 -21.101 1.00 97.88 83 LYS A N 1
ATOM 630 C CA . LYS A 1 83 ? 19.638 -2.106 -19.846 1.00 97.88 83 LYS A CA 1
ATOM 631 C C . LYS A 1 83 ? 20.159 -1.304 -18.647 1.00 97.88 83 LYS A C 1
ATOM 633 O O . LYS A 1 83 ? 19.519 -1.299 -17.598 1.00 97.88 83 LYS A O 1
ATOM 638 N N . GLU A 1 84 ? 21.292 -0.622 -18.799 1.00 98.06 84 GLU A N 1
ATOM 639 C CA . GLU A 1 84 ? 21.835 0.274 -17.767 1.00 98.06 84 GLU A CA 1
ATOM 640 C C . GLU A 1 84 ? 20.888 1.446 -17.484 1.00 98.06 84 GLU A C 1
ATOM 642 O O . GLU A 1 84 ? 20.632 1.764 -16.322 1.00 98.06 84 GLU A O 1
ATOM 647 N N . LEU A 1 85 ? 20.305 2.037 -18.532 1.00 98.06 85 LEU A N 1
ATOM 648 C CA . LEU A 1 85 ? 19.325 3.113 -18.409 1.00 98.06 85 LEU A CA 1
ATOM 649 C C . LEU A 1 85 ? 18.071 2.663 -17.649 1.00 98.06 85 LEU A C 1
ATOM 651 O O . LEU A 1 85 ? 17.631 3.378 -16.753 1.00 98.06 85 LEU A O 1
ATOM 655 N N . ILE A 1 86 ? 17.530 1.477 -17.958 1.00 98.12 86 ILE A N 1
ATOM 656 C CA . ILE A 1 86 ? 16.392 0.900 -17.222 1.00 98.12 86 ILE A CA 1
ATOM 657 C C . ILE A 1 86 ? 16.746 0.746 -15.745 1.00 98.12 86 ILE A C 1
ATOM 659 O O . ILE A 1 86 ? 16.007 1.233 -14.899 1.00 98.12 86 ILE A O 1
ATOM 663 N N . SER A 1 87 ? 17.898 0.152 -15.426 1.00 97.69 87 SER A N 1
ATOM 664 C CA . SER A 1 87 ? 18.310 -0.043 -14.030 1.00 97.69 87 SER A CA 1
ATOM 665 C C . SER A 1 87 ? 18.482 1.285 -13.276 1.00 97.69 87 SER A C 1
ATOM 667 O O . SER A 1 87 ? 18.081 1.407 -12.116 1.00 97.69 87 SER A O 1
ATOM 669 N N . SER A 1 88 ? 19.034 2.307 -13.936 1.00 97.88 88 SER A N 1
ATOM 670 C CA . SER A 1 88 ? 19.167 3.652 -13.368 1.00 97.88 88 SER A CA 1
ATOM 671 C C . SER A 1 88 ? 17.803 4.312 -13.128 1.00 97.88 88 SER A C 1
ATOM 673 O O . SER A 1 88 ? 17.560 4.843 -12.041 1.00 97.88 88 SER A O 1
ATOM 675 N N . ALA A 1 89 ? 16.886 4.213 -14.095 1.00 97.62 89 ALA A N 1
ATOM 676 C CA . ALA A 1 89 ? 15.532 4.744 -13.989 1.00 97.62 89 ALA A CA 1
ATOM 677 C C . ALA A 1 89 ? 14.699 4.004 -12.926 1.00 97.62 89 ALA A C 1
ATOM 679 O O . ALA A 1 89 ? 14.001 4.647 -12.148 1.00 97.62 89 ALA A O 1
ATOM 680 N N . GLU A 1 90 ? 14.821 2.679 -12.807 1.00 97.81 90 GLU A N 1
ATOM 681 C CA . GLU A 1 90 ? 14.201 1.889 -11.731 1.00 97.81 90 GLU A CA 1
ATOM 682 C C . GLU A 1 90 ? 14.682 2.357 -10.355 1.00 97.81 90 GLU A C 1
ATOM 684 O O . GLU A 1 90 ? 13.881 2.554 -9.436 1.00 97.81 90 GLU A O 1
ATOM 689 N N . ASN A 1 91 ? 15.989 2.594 -10.210 1.00 97.25 91 ASN A N 1
ATOM 690 C CA . ASN A 1 91 ? 16.538 3.140 -8.978 1.00 97.25 91 ASN A CA 1
ATOM 691 C C . ASN A 1 91 ? 15.991 4.544 -8.683 1.00 97.25 91 ASN A C 1
ATOM 693 O O . ASN A 1 91 ? 15.619 4.818 -7.544 1.00 97.25 91 ASN A O 1
ATOM 697 N N . GLN A 1 92 ? 15.904 5.415 -9.691 1.00 96.88 92 GLN A N 1
ATOM 698 C CA . GLN A 1 92 ? 15.355 6.761 -9.534 1.00 96.88 92 GLN A CA 1
ATOM 699 C C . GLN A 1 92 ? 13.872 6.734 -9.149 1.00 96.88 92 GLN A C 1
ATOM 701 O O . GLN A 1 92 ? 13.485 7.438 -8.220 1.00 96.88 92 GLN A O 1
ATOM 706 N N . ALA A 1 93 ? 13.062 5.886 -9.788 1.00 96.38 93 ALA A N 1
ATOM 707 C CA . ALA A 1 93 ? 11.659 5.691 -9.438 1.00 96.38 93 ALA A CA 1
ATOM 708 C C . ALA A 1 93 ? 11.513 5.211 -7.988 1.00 96.38 93 ALA A C 1
ATOM 710 O O . ALA A 1 93 ? 10.709 5.751 -7.233 1.00 96.38 93 ALA A O 1
ATOM 711 N N . ARG A 1 94 ? 12.333 4.244 -7.561 1.00 95.50 94 ARG A N 1
ATOM 712 C CA . ARG A 1 94 ? 12.336 3.752 -6.177 1.00 95.50 94 ARG A CA 1
ATOM 713 C C . ARG A 1 94 ? 12.713 4.842 -5.172 1.00 95.50 94 ARG A C 1
ATOM 715 O O . ARG A 1 94 ? 12.048 4.972 -4.149 1.00 95.50 94 ARG A O 1
ATOM 722 N N . VAL A 1 95 ? 13.762 5.621 -5.449 1.00 95.38 95 VAL A N 1
ATOM 723 C CA . VAL A 1 95 ? 14.168 6.741 -4.584 1.00 95.38 95 VAL A CA 1
ATOM 724 C C . VAL A 1 95 ? 13.051 7.778 -4.510 1.00 95.38 95 VAL A C 1
ATOM 726 O O . VAL A 1 95 ? 12.672 8.169 -3.411 1.00 95.38 95 VAL A O 1
ATOM 729 N N . ALA A 1 96 ? 12.468 8.159 -5.645 1.00 94.19 96 ALA A N 1
ATOM 730 C CA . ALA A 1 96 ? 11.366 9.110 -5.704 1.00 94.19 96 ALA A CA 1
ATOM 731 C C . ALA A 1 96 ? 10.121 8.618 -4.942 1.00 94.19 96 ALA A C 1
ATOM 733 O O . ALA A 1 96 ? 9.528 9.378 -4.190 1.00 94.19 96 ALA A O 1
ATOM 734 N N . ALA A 1 97 ? 9.760 7.338 -5.051 1.00 93.50 97 ALA A N 1
ATOM 735 C CA . ALA A 1 97 ? 8.665 6.762 -4.270 1.00 93.50 97 ALA A CA 1
ATOM 736 C C . ALA A 1 97 ? 8.976 6.719 -2.760 1.00 93.50 97 ALA A C 1
ATOM 738 O O . ALA A 1 97 ? 8.084 6.858 -1.931 1.00 93.50 97 ALA A O 1
ATOM 739 N N . SER A 1 98 ? 10.244 6.568 -2.366 1.00 91.81 98 SER A N 1
ATOM 740 C CA . SER A 1 98 ? 10.612 6.543 -0.944 1.00 91.81 98 SER A CA 1
ATOM 741 C C . SER A 1 98 ? 10.466 7.899 -0.241 1.00 91.81 98 SER A C 1
ATOM 743 O O . SER A 1 98 ? 10.328 7.936 0.980 1.00 91.81 98 SER A O 1
ATOM 745 N N . THR A 1 99 ? 10.454 9.016 -0.981 1.00 94.00 99 THR A N 1
ATOM 746 C CA . THR A 1 99 ? 10.346 10.358 -0.380 1.00 94.00 99 THR A CA 1
ATOM 747 C C . THR A 1 99 ? 8.930 10.697 0.084 1.00 94.00 99 THR A C 1
ATOM 749 O O . THR A 1 99 ? 8.765 11.573 0.934 1.00 94.00 99 THR A O 1
ATOM 752 N N . ILE A 1 100 ? 7.913 9.991 -0.420 1.00 94.25 100 ILE A N 1
ATOM 753 C CA . ILE A 1 100 ? 6.504 10.256 -0.097 1.00 94.25 100 ILE A CA 1
ATOM 754 C C . ILE A 1 100 ? 6.000 9.468 1.116 1.00 94.25 100 ILE A C 1
ATOM 756 O O . ILE A 1 100 ? 4.866 9.674 1.539 1.00 94.25 100 ILE A O 1
ATOM 760 N N . GLY A 1 101 ? 6.828 8.605 1.718 1.00 92.38 101 GLY A N 1
ATOM 761 C CA . GLY A 1 101 ? 6.405 7.684 2.783 1.00 92.38 101 GLY A CA 1
ATOM 762 C C . GLY A 1 101 ? 5.663 8.366 3.939 1.00 92.38 101 GLY A C 1
ATOM 763 O O . GLY A 1 101 ? 4.588 7.918 4.330 1.00 92.38 101 GLY A O 1
ATOM 764 N N . ASN A 1 102 ? 6.169 9.503 4.427 1.00 92.81 102 ASN A N 1
ATOM 765 C CA . ASN A 1 102 ? 5.502 10.258 5.493 1.00 92.81 102 ASN A CA 1
ATOM 766 C C . ASN A 1 102 ? 4.152 10.841 5.051 1.00 92.81 102 ASN A C 1
ATOM 768 O O . ASN A 1 102 ? 3.208 10.838 5.832 1.00 92.81 102 ASN A O 1
ATOM 772 N N . GLN A 1 103 ? 4.045 11.327 3.812 1.00 95.19 103 GLN A N 1
ATOM 773 C CA . GLN A 1 103 ? 2.795 11.890 3.286 1.00 95.19 103 GLN A CA 1
ATOM 774 C C . GLN A 1 103 ? 1.735 10.798 3.126 1.00 95.19 103 GLN A C 1
ATOM 776 O O . GLN A 1 103 ? 0.582 11.005 3.492 1.00 95.19 103 GLN A O 1
ATOM 781 N N . VAL A 1 104 ? 2.144 9.610 2.667 1.00 94.88 104 VAL A N 1
ATOM 782 C CA . VAL A 1 104 ? 1.270 8.434 2.586 1.00 94.88 104 VAL A CA 1
ATOM 783 C C . VAL A 1 104 ? 0.770 8.037 3.974 1.00 94.88 104 VAL A C 1
ATOM 785 O O . VAL A 1 104 ? -0.424 7.811 4.139 1.00 94.88 104 VAL A O 1
ATOM 788 N N . LEU A 1 105 ? 1.644 7.995 4.987 1.00 94.31 105 LEU A N 1
ATOM 789 C CA . LEU A 1 105 ? 1.239 7.679 6.362 1.00 94.31 105 LEU A CA 1
ATOM 790 C C . LEU A 1 105 ? 0.266 8.716 6.941 1.00 94.31 105 LEU A C 1
ATOM 792 O O . LEU A 1 105 ? -0.703 8.324 7.586 1.00 94.31 105 LEU A O 1
ATOM 796 N N . VAL A 1 106 ? 0.475 10.011 6.674 1.00 95.19 106 VAL A N 1
ATOM 797 C CA . VAL A 1 106 ? -0.456 11.083 7.073 1.00 95.19 106 VAL A CA 1
ATOM 798 C C . VAL A 1 106 ? -1.815 10.916 6.396 1.00 95.19 106 VAL A C 1
ATOM 800 O O . VAL A 1 106 ? -2.845 11.017 7.055 1.00 95.19 106 VAL A O 1
ATOM 803 N N . ALA A 1 107 ? -1.843 10.612 5.100 1.00 95.00 107 ALA A N 1
ATOM 804 C CA . ALA A 1 107 ? -3.100 10.381 4.399 1.00 95.00 107 ALA A CA 1
ATOM 805 C C . ALA A 1 107 ? -3.823 9.118 4.908 1.00 95.00 107 ALA A C 1
ATOM 807 O O . ALA A 1 107 ? -5.034 9.141 5.104 1.00 95.00 107 ALA A O 1
ATOM 808 N N . CYS A 1 108 ? -3.083 8.046 5.217 1.00 94.62 108 CYS A N 1
ATOM 809 C CA . CYS A 1 108 ? -3.643 6.848 5.855 1.00 94.62 108 CYS A CA 1
ATOM 810 C C . CYS A 1 108 ? -4.199 7.136 7.253 1.00 94.62 108 CYS A C 1
ATOM 812 O O . CYS A 1 108 ? -5.174 6.514 7.657 1.00 94.62 108 CYS A O 1
ATOM 814 N N . GLN A 1 109 ? -3.575 8.050 8.002 1.00 94.94 109 GLN A N 1
ATOM 815 C CA . GLN A 1 109 ? -4.087 8.485 9.298 1.00 94.94 109 GLN A CA 1
ATOM 816 C C . GLN A 1 109 ? -5.434 9.203 9.148 1.00 94.94 109 GLN A C 1
ATOM 818 O O . GLN A 1 109 ? -6.349 8.901 9.901 1.00 94.94 109 GLN A O 1
ATOM 823 N N . GLY A 1 110 ? -5.591 10.071 8.143 1.00 95.44 110 GLY A N 1
ATOM 824 C CA . GLY A 1 110 ? -6.888 10.694 7.854 1.00 95.44 110 GLY A CA 1
ATOM 825 C C . GLY A 1 110 ? -7.971 9.671 7.486 1.00 95.44 110 GLY A C 1
ATOM 826 O O . GLY A 1 110 ? -9.096 9.764 7.962 1.00 95.44 110 GLY A O 1
ATOM 827 N N . GLU A 1 111 ? -7.628 8.648 6.698 1.00 96.44 111 GLU A N 1
ATOM 828 C CA . GLU A 1 111 ? -8.543 7.536 6.386 1.00 96.44 111 GLU A CA 1
ATOM 829 C C . GLU A 1 111 ? -8.934 6.722 7.629 1.00 96.44 111 GLU A C 1
ATOM 831 O O . GLU A 1 111 ? -10.084 6.310 7.778 1.00 96.44 111 GLU A O 1
ATOM 836 N N . LEU A 1 112 ? -7.988 6.518 8.551 1.00 95.88 112 LEU A N 1
ATOM 837 C CA . LEU A 1 112 ? -8.254 5.857 9.823 1.00 95.88 112 LEU A CA 1
ATOM 838 C C . LEU A 1 112 ? -9.182 6.687 10.718 1.00 95.88 112 LEU A C 1
ATOM 840 O O . LEU A 1 112 ? -10.067 6.120 11.349 1.00 95.88 112 LEU A O 1
ATOM 844 N N . GLU A 1 113 ? -8.980 8.003 10.785 1.00 95.56 113 GLU A N 1
ATOM 845 C CA . GLU A 1 113 ? -9.820 8.919 11.564 1.00 95.56 113 GLU A CA 1
ATOM 846 C C . GLU A 1 113 ? -11.268 8.889 11.069 1.00 95.56 113 GLU A C 1
ATOM 848 O O . GLU A 1 113 ? -12.169 8.650 11.868 1.00 95.56 113 GLU A O 1
ATOM 853 N N . VAL A 1 114 ? -11.482 8.994 9.752 1.00 96.31 114 VAL A N 1
ATOM 854 C CA . VAL A 1 114 ? -12.816 8.869 9.137 1.00 96.31 114 VAL A CA 1
ATOM 855 C C . VAL A 1 114 ? -13.450 7.512 9.451 1.00 96.31 114 VAL A C 1
ATOM 857 O O . VAL A 1 114 ? -14.625 7.439 9.803 1.00 96.31 114 VAL A O 1
ATOM 860 N N . LEU A 1 115 ? -12.678 6.423 9.374 1.00 97.50 115 LEU A N 1
ATOM 861 C CA . LEU A 1 115 ? -13.184 5.097 9.721 1.00 97.50 115 LEU A CA 1
ATOM 862 C C . LEU A 1 115 ? -13.586 5.003 11.198 1.00 97.50 115 LEU A C 1
ATOM 864 O O . LEU A 1 115 ? -14.602 4.391 11.518 1.00 97.50 115 LEU A O 1
ATOM 868 N N . LEU A 1 116 ? -12.796 5.571 12.113 1.00 96.88 116 LEU A N 1
ATOM 869 C CA . LEU A 1 116 ? -13.113 5.550 13.541 1.00 96.88 116 LEU A CA 1
ATOM 870 C C . LEU A 1 116 ? -14.333 6.423 13.872 1.00 96.88 116 LEU A C 1
ATOM 872 O O . LEU A 1 116 ? -15.098 6.048 14.760 1.00 96.88 116 LEU A O 1
ATOM 876 N N . GLU A 1 117 ? -14.563 7.513 13.137 1.00 97.12 117 GLU A N 1
ATOM 877 C CA . GLU A 1 117 ? -15.813 8.286 13.194 1.00 97.12 117 GLU A CA 1
ATOM 878 C C . GLU A 1 117 ? -17.014 7.437 12.736 1.00 97.12 117 GLU A C 1
ATOM 880 O O . GLU A 1 117 ? -17.989 7.312 13.476 1.00 97.12 117 GLU A O 1
ATOM 885 N N . ASP A 1 118 ? -16.909 6.744 11.595 1.00 97.75 118 ASP A N 1
ATOM 886 C CA . ASP A 1 118 ? -17.953 5.823 11.111 1.00 97.75 118 ASP A CA 1
ATOM 887 C C . ASP A 1 118 ? -18.258 4.703 12.125 1.00 97.75 118 ASP A C 1
ATOM 889 O O . ASP A 1 118 ? -19.405 4.272 12.286 1.00 97.75 118 ASP A O 1
ATOM 893 N N . VAL A 1 119 ? -17.232 4.203 12.820 1.00 97.88 119 VAL A N 1
ATOM 894 C CA . VAL A 1 119 ? -17.393 3.211 13.892 1.00 97.88 119 VAL A CA 1
ATOM 895 C C . VAL A 1 119 ? -18.100 3.816 15.099 1.00 97.88 119 VAL A C 1
ATOM 897 O O . VAL A 1 119 ? -18.921 3.122 15.701 1.00 97.88 119 VAL A O 1
ATOM 900 N N . ALA A 1 120 ? -17.788 5.057 15.480 1.00 97.44 120 ALA A N 1
ATOM 901 C CA . ALA A 1 120 ? -18.449 5.735 16.592 1.00 97.44 120 ALA A CA 1
ATOM 902 C C . ALA A 1 120 ? -19.956 5.879 16.320 1.00 97.44 120 ALA A C 1
ATOM 904 O O . ALA A 1 120 ? -20.758 5.476 17.164 1.00 97.44 120 ALA A O 1
ATOM 905 N N . ASP A 1 121 ? -20.333 6.298 15.109 1.00 97.94 121 ASP A N 1
ATOM 906 C CA . ASP A 1 121 ? -21.734 6.376 14.676 1.00 97.94 121 ASP A CA 1
ATOM 907 C C . ASP A 1 121 ? -22.432 5.007 14.761 1.00 97.94 121 ASP A C 1
ATOM 909 O O . ASP A 1 121 ? -23.517 4.865 15.331 1.00 97.94 121 ASP A O 1
ATOM 913 N N . VAL A 1 122 ? -21.780 3.951 14.261 1.00 97.88 122 VAL A N 1
ATOM 914 C CA . VAL A 1 122 ? -22.300 2.575 14.345 1.00 97.88 122 VAL A CA 1
ATOM 915 C C . VAL A 1 122 ? -22.392 2.088 15.798 1.00 97.88 122 VAL A C 1
ATOM 917 O O . VAL A 1 122 ? -23.310 1.345 16.152 1.00 97.88 122 VAL A O 1
ATOM 920 N N . ALA A 1 123 ? -21.459 2.482 16.664 1.00 97.25 123 ALA A N 1
ATOM 921 C CA . ALA A 1 123 ? -21.470 2.121 18.077 1.00 97.25 123 ALA A CA 1
ATOM 922 C C . ALA A 1 123 ? -22.627 2.787 18.838 1.00 97.25 123 ALA A C 1
ATOM 924 O O . ALA A 1 123 ? -23.202 2.139 19.726 1.00 97.25 123 ALA A O 1
ATOM 925 N N . ASP A 1 124 ? -22.971 4.024 18.472 1.00 97.44 124 ASP A N 1
ATOM 926 C CA . ASP A 1 124 ? -24.123 4.763 18.987 1.00 97.44 124 ASP A CA 1
ATOM 927 C C . ASP A 1 124 ? -25.440 4.127 18.523 1.00 97.44 124 ASP A C 1
ATOM 929 O O . ASP A 1 124 ? -26.314 3.862 19.354 1.00 97.44 124 ASP A O 1
ATOM 933 N N . GLU A 1 125 ? -25.555 3.757 17.239 1.00 97.50 125 GLU A N 1
ATOM 934 C CA . GLU A 1 125 ? -26.700 2.995 16.708 1.00 97.50 125 GLU A CA 1
ATOM 935 C C . GLU A 1 125 ? -26.899 1.655 17.442 1.00 97.50 125 GLU A C 1
ATOM 937 O O . GLU A 1 125 ? -28.027 1.247 17.726 1.00 97.50 125 GLU A O 1
ATOM 942 N N . LEU A 1 126 ? -25.804 0.965 17.784 1.00 97.38 126 LEU A N 1
ATOM 943 C CA . LEU A 1 126 ? -25.845 -0.301 18.521 1.00 97.38 126 LEU A CA 1
ATOM 944 C C . LEU A 1 126 ? -26.265 -0.143 19.992 1.00 97.38 126 LEU A C 1
ATOM 946 O O . LEU A 1 126 ? -26.529 -1.153 20.646 1.00 97.38 126 LEU A O 1
ATOM 950 N N . GLY A 1 127 ? -26.300 1.070 20.553 1.00 95.06 127 GLY A N 1
ATOM 951 C CA . GLY A 1 127 ? -26.864 1.326 21.884 1.00 95.06 127 GLY A CA 1
ATOM 952 C C . GLY A 1 127 ? -26.228 0.510 23.018 1.00 95.06 127 GLY A C 1
ATOM 953 O O . GLY A 1 127 ? -26.914 0.041 23.926 1.00 95.06 127 GLY A O 1
ATOM 954 N N . GLY A 1 128 ? -24.914 0.272 22.958 1.00 93.62 128 GLY A N 1
ATOM 955 C CA . GLY A 1 128 ? -24.204 -0.535 23.959 1.00 93.62 128 GLY A CA 1
ATOM 956 C C . GLY A 1 128 ? -24.260 -2.051 23.729 1.00 93.62 128 GLY A C 1
ATOM 957 O O . GLY A 1 128 ? -23.722 -2.810 24.538 1.00 93.62 128 GLY A O 1
ATOM 958 N N . ILE A 1 129 ? -24.846 -2.521 22.625 1.00 95.19 129 ILE A N 1
ATOM 959 C CA . ILE A 1 129 ? -24.722 -3.915 22.191 1.00 95.19 129 ILE A CA 1
ATOM 960 C C . ILE A 1 129 ? -23.262 -4.208 21.825 1.00 95.19 129 ILE A C 1
ATOM 962 O O . ILE A 1 129 ? -22.576 -3.412 21.182 1.00 95.19 129 ILE A O 1
ATOM 966 N N . ARG A 1 130 ? -22.765 -5.360 22.292 1.00 93.06 130 ARG A N 1
ATOM 967 C CA . ARG A 1 130 ? -21.362 -5.789 22.148 1.00 93.06 130 ARG A CA 1
ATOM 968 C C . ARG A 1 130 ? -21.215 -7.228 21.644 1.00 93.06 130 ARG A C 1
ATOM 970 O O . ARG A 1 130 ? -20.137 -7.790 21.779 1.00 93.06 130 ARG A O 1
ATOM 977 N N . SER A 1 131 ? -22.272 -7.844 21.115 1.00 95.69 131 SER A N 1
ATOM 978 C CA . SER A 1 131 ? -22.184 -9.171 20.491 1.00 95.69 131 SER A CA 1
ATOM 979 C C . SER A 1 131 ? -23.207 -9.344 19.371 1.00 95.69 131 SER A C 1
ATOM 981 O O . SER A 1 131 ? -24.284 -8.744 19.412 1.00 95.69 131 SER A O 1
ATOM 983 N N . ALA A 1 132 ? -22.883 -10.218 18.413 1.00 95.06 132 ALA A N 1
ATOM 984 C CA . ALA A 1 132 ? -23.747 -10.547 17.282 1.00 95.06 132 ALA A CA 1
ATOM 985 C C . ALA A 1 132 ? -25.117 -11.069 17.739 1.00 95.06 132 ALA A C 1
ATOM 987 O O . ALA A 1 132 ? -26.142 -10.565 17.295 1.00 95.06 132 ALA A O 1
ATOM 988 N N . ASP A 1 133 ? -25.147 -12.007 18.690 1.00 96.50 133 ASP A N 1
ATOM 989 C CA . ASP A 1 133 ? -26.397 -12.597 19.190 1.00 96.50 133 ASP A CA 1
ATOM 990 C C . ASP A 1 133 ? -27.332 -11.551 19.801 1.00 96.50 133 ASP A C 1
ATOM 992 O O . ASP A 1 133 ? -28.541 -11.577 19.578 1.00 96.50 133 ASP A O 1
ATOM 996 N N . LYS A 1 134 ? -26.772 -10.592 20.550 1.00 96.69 134 LYS A N 1
ATOM 997 C CA . LYS A 1 134 ? -27.547 -9.493 21.134 1.00 96.69 134 LYS A CA 1
ATOM 998 C C . LYS A 1 134 ? -28.045 -8.531 20.062 1.00 96.69 134 LYS A C 1
ATOM 1000 O O . LYS A 1 134 ? -29.170 -8.061 20.173 1.00 96.69 134 LYS A O 1
ATOM 1005 N N . ALA A 1 135 ? -27.239 -8.265 19.034 1.00 96.12 135 ALA A N 1
ATOM 1006 C CA . ALA A 1 135 ? -27.661 -7.449 17.902 1.00 96.12 135 ALA A CA 1
ATOM 1007 C C . ALA A 1 135 ? -28.817 -8.115 17.148 1.00 96.12 135 ALA A C 1
ATOM 1009 O O . ALA A 1 135 ? -29.812 -7.463 16.870 1.00 96.12 135 ALA A O 1
ATOM 1010 N N . ILE A 1 136 ? -28.736 -9.423 16.895 1.00 96.75 136 ILE A N 1
ATOM 1011 C CA . ILE A 1 136 ? -29.810 -10.192 16.252 1.00 96.75 136 ILE A CA 1
ATOM 1012 C C . ILE A 1 136 ? -31.079 -10.170 17.111 1.00 96.75 136 ILE A C 1
ATOM 1014 O O . ILE A 1 136 ? -32.158 -9.892 16.599 1.00 96.75 136 ILE A O 1
ATOM 1018 N N . ALA A 1 137 ? -30.956 -10.410 18.419 1.00 97.50 137 ALA A N 1
ATOM 1019 C CA . ALA A 1 137 ? -32.093 -10.380 19.337 1.00 97.50 137 ALA A CA 1
ATOM 1020 C C . ALA A 1 137 ? -32.764 -8.995 19.432 1.00 97.50 137 ALA A C 1
ATOM 1022 O O . ALA A 1 137 ? -33.948 -8.917 19.752 1.00 97.50 137 ALA A O 1
ATOM 1023 N N . ALA A 1 138 ? -32.019 -7.921 19.156 1.00 97.06 138 ALA A N 1
ATOM 1024 C CA . ALA A 1 138 ? -32.495 -6.539 19.154 1.00 97.06 138 ALA A CA 1
ATOM 1025 C C . ALA A 1 138 ? -32.840 -5.998 17.750 1.00 97.06 138 ALA A C 1
ATOM 1027 O O . ALA A 1 138 ? -33.046 -4.798 17.612 1.00 97.06 138 ALA A O 1
ATOM 1028 N N . ASP A 1 139 ?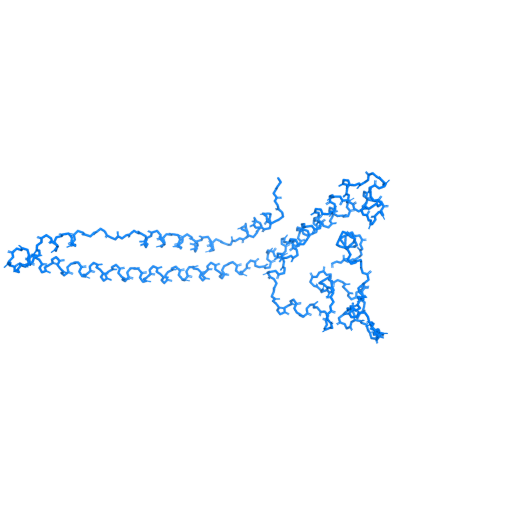 -32.876 -6.853 16.720 1.00 97.31 139 ASP A N 1
ATOM 1029 C CA . ASP A 1 139 ? -33.111 -6.482 15.310 1.00 97.31 139 ASP A CA 1
ATOM 1030 C C . ASP A 1 139 ? -32.086 -5.483 14.718 1.00 97.31 139 ASP A C 1
ATOM 1032 O O . ASP A 1 139 ? -32.333 -4.771 13.751 1.00 97.31 139 ASP A O 1
ATOM 1036 N N . LEU A 1 140 ? -30.874 -5.466 15.277 1.00 98.00 140 LEU A N 1
ATOM 1037 C CA . LEU A 1 140 ? -29.726 -4.649 14.857 1.00 98.00 140 LEU A CA 1
ATOM 1038 C C . LEU A 1 140 ? -28.656 -5.472 14.116 1.00 98.00 140 LEU A C 1
ATOM 1040 O O . LEU A 1 140 ? -27.499 -5.065 13.990 1.00 98.00 140 LEU A O 1
ATOM 1044 N N . GLY A 1 141 ? -29.031 -6.648 13.602 1.00 97.38 141 GLY A N 1
ATOM 1045 C CA . GLY A 1 141 ? -28.157 -7.510 12.799 1.00 97.38 141 GLY A CA 1
ATOM 1046 C C . GLY A 1 141 ? -27.498 -6.800 11.601 1.00 97.38 141 GLY A C 1
ATOM 1047 O O . GLY A 1 141 ? -26.293 -6.975 11.403 1.00 97.38 141 GLY A O 1
ATOM 1048 N N . PRO A 1 142 ? -28.219 -5.968 10.819 1.00 98.00 142 PRO A N 1
ATOM 1049 C CA . PRO A 1 142 ? -27.621 -5.189 9.732 1.00 98.00 142 PRO A CA 1
ATOM 1050 C C . PRO A 1 142 ? -26.546 -4.198 10.202 1.00 98.00 142 PRO A C 1
ATOM 1052 O O . PRO A 1 142 ? -25.480 -4.129 9.589 1.00 98.00 142 PRO A O 1
ATOM 1055 N N . THR A 1 143 ? -26.777 -3.490 11.310 1.00 98.12 143 THR A N 1
ATOM 1056 C CA . THR A 1 143 ? -25.803 -2.562 11.910 1.00 98.12 143 THR A CA 1
ATOM 1057 C C . THR A 1 143 ? -24.562 -3.311 12.399 1.00 98.12 143 THR A C 1
ATOM 1059 O O . THR A 1 143 ? -23.436 -2.907 12.114 1.00 98.12 143 THR A O 1
ATOM 1062 N N . TRP A 1 144 ? -24.741 -4.471 13.040 1.00 97.88 144 TRP A N 1
ATOM 1063 C CA . TRP A 1 144 ? -23.617 -5.331 13.427 1.00 97.88 144 TRP A CA 1
ATOM 1064 C C . TRP A 1 144 ? -22.817 -5.824 12.214 1.00 97.88 144 TRP A C 1
ATOM 1066 O O . TRP A 1 144 ? -21.589 -5.853 12.240 1.00 97.88 144 TRP A O 1
ATOM 1076 N N . LYS A 1 145 ? -23.493 -6.166 11.111 1.00 97.69 145 LYS A N 1
ATOM 1077 C CA . LYS A 1 145 ? -22.824 -6.542 9.860 1.00 97.69 145 LYS A CA 1
ATOM 1078 C C . LYS A 1 145 ? -22.014 -5.381 9.272 1.00 97.69 145 LYS A C 1
ATOM 1080 O O . LYS A 1 145 ? -20.917 -5.622 8.775 1.00 97.69 145 LYS A O 1
ATOM 1085 N N . ARG A 1 146 ? -22.523 -4.143 9.339 1.00 97.81 146 ARG A N 1
ATOM 1086 C CA . ARG A 1 146 ? -21.775 -2.938 8.938 1.00 97.81 146 ARG A CA 1
ATOM 1087 C C . ARG A 1 146 ? -20.506 -2.780 9.778 1.00 97.81 146 ARG A C 1
ATOM 1089 O O . ARG A 1 146 ? -19.444 -2.589 9.198 1.00 97.81 146 ARG A O 1
ATOM 1096 N N . LEU A 1 147 ? -20.592 -2.956 11.101 1.00 97.81 147 LEU A N 1
ATOM 1097 C CA . LEU A 1 147 ? -19.419 -2.944 11.985 1.00 97.81 147 LEU A CA 1
ATOM 1098 C C . LEU A 1 147 ? -18.366 -3.979 11.564 1.00 97.81 147 LEU A C 1
ATOM 1100 O O . LEU A 1 147 ? -17.184 -3.663 11.535 1.00 97.81 147 LEU A O 1
ATOM 1104 N N . CYS A 1 148 ? -18.777 -5.203 11.218 1.00 97.38 148 CYS A N 1
ATOM 1105 C CA . CYS A 1 148 ? -17.840 -6.217 10.728 1.00 97.38 148 CYS A CA 1
ATOM 1106 C C . CYS A 1 148 ? -17.137 -5.795 9.428 1.00 97.38 148 CYS A C 1
ATOM 1108 O O . CYS A 1 148 ? -15.951 -6.056 9.291 1.00 97.38 148 CYS A O 1
ATOM 1110 N N . GLY A 1 149 ? -17.821 -5.103 8.511 1.00 97.31 149 GLY A N 1
ATOM 1111 C CA . GLY A 1 149 ? -17.170 -4.540 7.320 1.00 97.31 149 GLY A CA 1
ATOM 1112 C C . GLY A 1 149 ? -16.136 -3.460 7.662 1.00 97.31 149 GLY A C 1
ATOM 1113 O O . GLY A 1 149 ? -15.051 -3.449 7.095 1.00 97.31 149 GLY A O 1
ATOM 1114 N N . LEU A 1 150 ? -16.428 -2.607 8.651 1.00 97.88 150 LEU A N 1
ATOM 1115 C CA . LEU A 1 150 ? -15.475 -1.600 9.138 1.00 97.88 150 LEU A CA 1
ATOM 1116 C C . LEU A 1 150 ? -14.252 -2.227 9.826 1.00 97.88 150 LEU A C 1
ATOM 1118 O O . LEU A 1 150 ? -13.175 -1.639 9.808 1.00 97.88 150 LEU A O 1
ATOM 1122 N N . VAL A 1 151 ? -14.387 -3.422 10.413 1.00 97.50 151 VAL A N 1
ATOM 1123 C CA . VAL A 1 151 ? -13.239 -4.192 10.924 1.00 97.50 151 VAL A CA 1
ATOM 1124 C C . VAL A 1 151 ? -12.300 -4.589 9.789 1.00 97.50 151 VAL A C 1
ATOM 1126 O O . VAL A 1 151 ? -11.093 -4.399 9.923 1.00 97.50 151 VAL A O 1
ATOM 1129 N N . ASP A 1 152 ? -12.833 -5.088 8.674 1.00 96.88 152 ASP A N 1
ATOM 1130 C CA . ASP A 1 152 ? -12.012 -5.469 7.519 1.00 96.88 152 ASP A CA 1
ATOM 1131 C C . ASP A 1 152 ? -11.257 -4.250 6.955 1.00 96.88 152 ASP A C 1
ATOM 1133 O O . ASP A 1 152 ? -10.047 -4.319 6.709 1.00 96.88 152 ASP A O 1
ATOM 1137 N N . ASP A 1 153 ? -11.944 -3.109 6.834 1.00 97.75 153 ASP A N 1
ATOM 1138 C CA . ASP A 1 153 ? -11.350 -1.846 6.383 1.00 97.75 153 ASP A CA 1
ATOM 1139 C C . ASP A 1 153 ? -10.275 -1.336 7.365 1.00 97.75 153 ASP A C 1
ATOM 1141 O O . ASP A 1 153 ? -9.197 -0.904 6.946 1.00 97.75 153 ASP A O 1
ATOM 1145 N N . TYR A 1 154 ? -10.513 -1.438 8.677 1.00 97.12 154 TYR A N 1
ATOM 1146 C CA . TYR A 1 154 ? -9.535 -1.084 9.710 1.00 97.12 154 TYR A CA 1
ATOM 1147 C C . TYR A 1 154 ? -8.261 -1.927 9.587 1.00 97.12 154 TYR A C 1
ATOM 1149 O O . TYR A 1 154 ? -7.146 -1.396 9.589 1.00 97.12 154 TYR A O 1
ATOM 1157 N N . GLU A 1 155 ? -8.410 -3.248 9.464 1.00 95.94 155 GLU A N 1
ATOM 1158 C CA . GLU A 1 155 ? -7.278 -4.160 9.312 1.00 95.94 155 GLU A CA 1
ATOM 1159 C C . GLU A 1 155 ? -6.491 -3.875 8.030 1.00 95.94 155 GLU A C 1
ATOM 1161 O O . GLU A 1 155 ? -5.259 -3.968 8.024 1.00 95.94 155 GLU A O 1
ATOM 1166 N N . GLU A 1 156 ? -7.174 -3.493 6.951 1.00 96.88 156 GLU A N 1
ATOM 1167 C CA . GLU A 1 156 ? -6.543 -3.086 5.702 1.00 96.88 156 GLU A CA 1
ATOM 1168 C C . GLU A 1 156 ? -5.709 -1.808 5.860 1.00 96.88 156 GLU A C 1
ATOM 1170 O O . GLU A 1 156 ? -4.527 -1.811 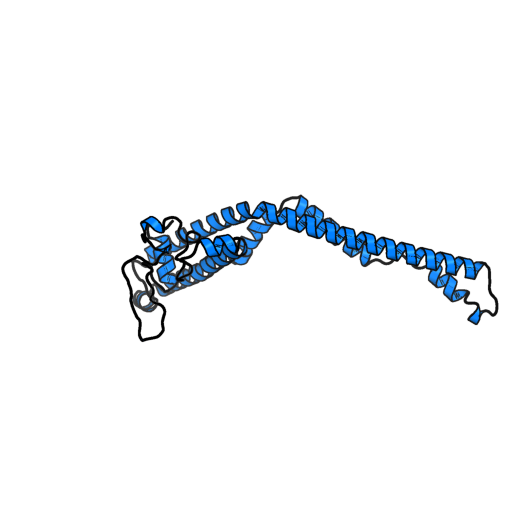5.491 1.00 96.88 156 GLU A O 1
ATOM 1175 N N . ILE A 1 157 ? -6.258 -0.759 6.482 1.00 96.38 157 ILE A N 1
ATOM 1176 C CA . ILE A 1 157 ? -5.511 0.476 6.767 1.00 96.38 157 ILE A CA 1
ATOM 1177 C C . ILE A 1 157 ? -4.286 0.171 7.635 1.00 96.38 157 ILE A C 1
ATOM 1179 O O . ILE A 1 157 ? -3.169 0.583 7.306 1.00 96.38 157 ILE A O 1
ATOM 1183 N N . ARG A 1 158 ? -4.453 -0.595 8.721 1.00 95.56 158 ARG A N 1
ATOM 1184 C CA . ARG A 1 158 ? -3.343 -0.932 9.627 1.00 95.56 158 ARG A CA 1
ATOM 1185 C C . ARG A 1 158 ? -2.264 -1.757 8.936 1.00 95.56 158 ARG A C 1
ATOM 1187 O O . ARG A 1 158 ? -1.078 -1.468 9.099 1.00 95.56 158 ARG A O 1
ATOM 1194 N N . ARG A 1 159 ? -2.640 -2.734 8.106 1.00 95.00 159 ARG A N 1
ATOM 1195 C CA . ARG A 1 159 ? -1.691 -3.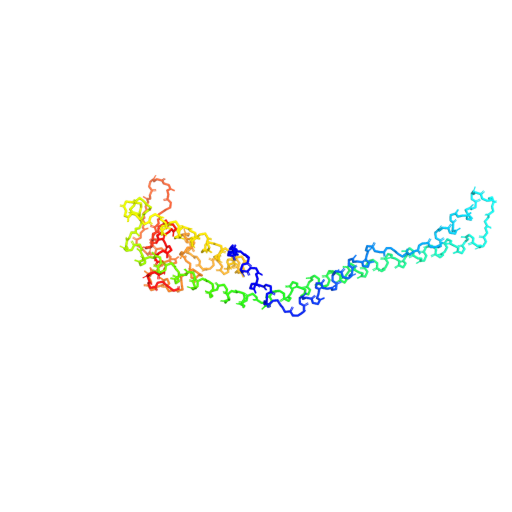512 7.293 1.00 95.00 159 ARG A CA 1
ATOM 1196 C C . ARG A 1 159 ? -0.904 -2.609 6.345 1.00 95.00 159 ARG A C 1
ATOM 1198 O O . ARG A 1 159 ? 0.309 -2.771 6.213 1.00 95.00 159 ARG A O 1
ATOM 1205 N N . PHE A 1 160 ? -1.579 -1.645 5.723 1.00 94.69 160 PHE A N 1
ATOM 1206 C CA . PHE A 1 160 ? -0.972 -0.692 4.801 1.00 94.69 160 PHE A CA 1
ATOM 1207 C C . PHE A 1 160 ? -0.004 0.274 5.503 1.00 94.69 160 PHE A C 1
ATOM 1209 O O . PHE A 1 160 ? 1.087 0.520 4.980 1.00 94.69 160 PHE A O 1
ATOM 1216 N N . GLN A 1 161 ? -0.355 0.771 6.695 1.00 94.69 161 GLN A N 1
ATOM 1217 C CA . GLN A 1 161 ? 0.529 1.582 7.542 1.00 94.69 161 GLN A CA 1
ATOM 1218 C C . GLN A 1 161 ? 1.768 0.784 7.979 1.00 94.69 161 GLN A C 1
ATOM 1220 O O . GLN A 1 161 ? 2.902 1.252 7.840 1.00 94.69 161 GLN A O 1
ATOM 1225 N N . LEU A 1 162 ? 1.575 -0.451 8.458 1.00 93.69 162 LEU A N 1
ATOM 1226 C CA . LEU A 1 162 ? 2.668 -1.304 8.925 1.00 93.69 162 LEU A CA 1
ATOM 1227 C C . LEU A 1 162 ? 3.656 -1.662 7.815 1.00 93.69 162 LEU A C 1
ATOM 1229 O O . LEU A 1 162 ? 4.859 -1.625 8.054 1.00 93.69 162 LEU A O 1
ATOM 1233 N N . SER A 1 163 ? 3.192 -1.949 6.595 1.00 91.94 163 SER A N 1
ATOM 1234 C CA . SER A 1 163 ? 4.099 -2.267 5.482 1.00 91.94 163 SER A CA 1
ATOM 1235 C C . SER A 1 163 ? 4.961 -1.080 5.033 1.00 91.94 163 SER A C 1
ATOM 1237 O O . SER A 1 163 ? 5.912 -1.268 4.278 1.00 91.94 163 SER A O 1
ATOM 1239 N N . ARG A 1 164 ? 4.622 0.139 5.471 1.00 91.25 164 ARG A N 1
ATOM 1240 C CA . ARG A 1 164 ? 5.350 1.392 5.194 1.00 91.25 164 ARG A CA 1
ATOM 1241 C C . ARG A 1 164 ? 6.135 1.898 6.401 1.00 91.25 164 ARG A C 1
ATOM 1243 O O . ARG A 1 164 ? 6.893 2.857 6.286 1.00 91.25 164 ARG A O 1
ATOM 1250 N N . THR A 1 165 ? 5.988 1.233 7.540 1.00 91.81 165 THR A N 1
ATOM 1251 C CA . THR A 1 165 ? 6.731 1.526 8.760 1.00 91.81 165 THR A CA 1
ATOM 1252 C C . THR A 1 165 ? 7.979 0.650 8.819 1.00 91.81 165 THR A C 1
ATOM 1254 O O . THR A 1 165 ? 7.949 -0.527 8.460 1.00 91.81 165 THR A O 1
ATOM 1257 N N . SER A 1 166 ? 9.111 1.208 9.257 1.00 91.56 166 SER A N 1
ATOM 1258 C CA . SER A 1 166 ? 10.345 0.426 9.355 1.00 91.56 166 SER A CA 1
ATOM 1259 C C . SER A 1 166 ? 10.203 -0.683 10.401 1.00 91.56 166 SER A C 1
ATOM 1261 O O . SER A 1 166 ? 9.638 -0.481 11.476 1.00 91.56 166 SER A O 1
ATOM 1263 N N . GLN A 1 167 ? 10.754 -1.863 10.108 1.00 90.50 167 GLN A N 1
ATOM 1264 C CA . GLN A 1 167 ? 10.687 -3.001 11.026 1.00 90.50 167 GLN A CA 1
ATOM 1265 C C . GLN A 1 167 ? 11.320 -2.680 12.389 1.00 90.50 167 GLN A C 1
ATOM 1267 O O . GLN A 1 167 ? 10.802 -3.111 13.412 1.00 90.50 167 GLN A O 1
ATOM 1272 N N . ASP A 1 168 ? 12.406 -1.903 12.416 1.00 91.81 168 ASP A N 1
ATOM 1273 C CA . ASP A 1 168 ? 13.044 -1.455 13.661 1.00 91.81 168 ASP A CA 1
ATOM 1274 C C . ASP A 1 168 ? 12.095 -0.601 14.515 1.00 91.81 168 ASP A C 1
ATOM 1276 O O . ASP A 1 168 ? 11.998 -0.833 15.720 1.00 91.81 168 ASP A O 1
ATOM 1280 N N . LEU A 1 169 ? 11.330 0.312 13.900 1.00 91.62 169 LEU A N 1
ATOM 1281 C CA . LEU A 1 169 ? 10.321 1.086 14.622 1.00 91.62 169 LEU A CA 1
ATOM 1282 C C . LEU A 1 169 ? 9.227 0.161 15.165 1.00 91.62 169 LEU A C 1
ATOM 1284 O O . LEU A 1 169 ? 8.978 0.171 16.363 1.00 91.62 169 LEU A O 1
ATOM 1288 N N . VAL A 1 170 ? 8.674 -0.727 14.327 1.00 91.06 170 VAL A N 1
ATOM 1289 C CA . VAL A 1 170 ? 7.648 -1.703 14.746 1.00 91.06 170 VAL A CA 1
ATOM 1290 C C . VAL A 1 170 ? 8.099 -2.540 15.947 1.00 91.06 170 VAL A C 1
ATOM 1292 O O . VAL A 1 170 ? 7.301 -2.797 16.844 1.00 91.06 170 VAL A O 1
ATOM 1295 N N . GLN A 1 171 ? 9.364 -2.964 15.993 1.00 88.19 171 GLN A N 1
ATOM 1296 C CA . GLN A 1 171 ? 9.889 -3.748 17.115 1.00 88.19 171 GLN A CA 1
ATOM 1297 C C . GLN A 1 171 ? 10.048 -2.915 18.394 1.00 88.19 171 GLN A C 1
ATOM 1299 O O . GLN A 1 171 ? 9.720 -3.392 19.477 1.00 88.19 171 GLN A O 1
ATOM 1304 N N . ARG A 1 172 ? 10.518 -1.666 18.289 1.00 89.00 172 ARG A N 1
ATOM 1305 C CA . ARG A 1 172 ? 10.688 -0.757 19.444 1.00 89.00 172 ARG A CA 1
ATOM 1306 C C . ARG A 1 172 ? 9.366 -0.250 20.014 1.00 89.00 172 ARG A C 1
ATOM 1308 O O . ARG A 1 172 ? 9.308 0.161 21.173 1.00 89.00 172 ARG A O 1
ATOM 1315 N N . SER A 1 173 ? 8.329 -0.288 19.194 1.00 88.88 173 SER A N 1
ATOM 1316 C CA . SER A 1 173 ? 6.974 0.127 19.523 1.00 88.88 173 SER A CA 1
ATOM 1317 C C . SER A 1 173 ? 6.173 -0.911 20.302 1.00 88.88 173 SER A C 1
ATOM 1319 O O . SER A 1 173 ? 5.072 -0.607 20.730 1.00 88.88 173 SER A O 1
ATOM 1321 N N . ARG A 1 174 ? 6.693 -2.128 20.505 1.00 85.62 174 ARG A N 1
ATOM 1322 C CA . ARG A 1 174 ? 5.977 -3.242 21.152 1.00 85.62 174 ARG A CA 1
ATOM 1323 C C . ARG A 1 174 ? 6.498 -3.535 22.570 1.00 85.62 174 ARG A C 1
ATOM 1325 O O . ARG A 1 174 ? 7.614 -3.130 22.910 1.00 85.62 174 ARG A O 1
ATOM 1332 N N . PRO A 1 175 ? 5.741 -4.273 23.406 1.00 82.06 175 PRO A N 1
ATOM 1333 C CA . PRO A 1 175 ? 6.185 -4.693 24.728 1.00 82.06 175 PRO A CA 1
ATOM 1334 C C . PRO A 1 175 ? 7.274 -5.762 24.606 1.00 82.06 175 PRO A C 1
ATOM 1336 O O . PRO A 1 175 ? 7.225 -6.629 23.729 1.00 82.06 175 PRO A O 1
ATOM 1339 N N . SER A 1 176 ? 8.241 -5.755 25.524 1.00 74.25 176 SER A N 1
ATOM 1340 C CA . SER A 1 176 ? 9.397 -6.667 25.468 1.00 74.25 176 SER A CA 1
ATOM 1341 C C . SER A 1 176 ? 9.038 -8.137 25.711 1.00 74.25 176 SER A C 1
ATOM 1343 O O . SER A 1 176 ? 9.733 -9.031 25.229 1.00 74.25 176 SER A O 1
ATOM 1345 N N . GLN A 1 177 ? 7.943 -8.402 26.428 1.00 70.44 177 GLN A N 1
ATOM 1346 C CA . GLN A 1 177 ? 7.473 -9.757 26.737 1.00 70.44 177 GLN A CA 1
ATOM 1347 C C . GLN A 1 177 ? 6.431 -10.286 25.733 1.00 70.44 177 GLN A C 1
ATOM 1349 O O . GLN A 1 177 ? 5.881 -11.377 25.907 1.00 70.44 177 GLN A O 1
ATOM 1354 N N . GLY A 1 178 ? 6.200 -9.545 24.644 1.00 67.00 178 GLY A N 1
ATOM 1355 C CA . GLY A 1 178 ? 5.097 -9.783 23.720 1.00 67.00 178 GLY A CA 1
ATOM 1356 C C . GLY A 1 178 ? 3.766 -9.243 24.249 1.00 67.00 178 GLY A C 1
ATOM 1357 O O . GLY A 1 178 ? 3.665 -8.792 25.384 1.00 67.00 178 GLY A O 1
ATOM 1358 N N . GLY A 1 179 ? 2.756 -9.265 23.388 1.00 70.31 179 GLY A N 1
ATOM 1359 C CA . GLY A 1 179 ? 1.426 -8.705 23.621 1.00 70.31 179 GLY A CA 1
ATOM 1360 C C . GLY A 1 179 ? 0.647 -8.693 22.309 1.00 70.31 179 GLY A C 1
ATOM 1361 O O . GLY A 1 179 ? 1.185 -9.095 21.269 1.00 70.31 179 GLY A O 1
ATOM 1362 N N . GLU A 1 180 ? -0.607 -8.264 22.351 1.00 77.25 180 GLU A N 1
ATOM 1363 C CA . GLU A 1 180 ? -1.394 -8.022 21.141 1.00 77.25 180 GLU A CA 1
ATOM 1364 C C . GLU A 1 180 ? -0.807 -6.877 20.306 1.00 77.25 180 GLU A C 1
ATOM 1366 O O . GLU A 1 180 ? -0.144 -5.984 20.830 1.00 77.25 180 GLU A O 1
ATOM 1371 N N . ASP A 1 181 ? -1.089 -6.864 18.999 1.00 80.50 181 ASP A N 1
ATOM 1372 C CA . ASP A 1 181 ? -0.560 -5.838 18.086 1.00 80.50 181 ASP A CA 1
ATOM 1373 C C . ASP A 1 181 ? -0.928 -4.402 18.513 1.00 80.50 181 ASP A C 1
ATOM 1375 O O . ASP A 1 181 ? -0.150 -3.478 18.281 1.00 80.50 181 ASP A O 1
ATOM 1379 N N . HIS A 1 182 ? -2.072 -4.229 19.187 1.00 85.69 182 HIS A N 1
ATOM 1380 C CA . HIS A 1 182 ? -2.579 -2.941 19.676 1.00 85.69 182 HIS A CA 1
ATOM 1381 C C . HIS A 1 182 ? -1.893 -2.442 20.952 1.00 85.69 182 HIS A C 1
ATOM 1383 O O . HIS A 1 182 ? -2.023 -1.267 21.292 1.00 85.69 182 HIS A O 1
ATOM 1389 N N . ALA A 1 183 ? -1.122 -3.292 21.638 1.00 86.06 183 ALA A N 1
ATOM 1390 C CA . ALA A 1 183 ? -0.228 -2.867 22.708 1.00 86.06 183 ALA A CA 1
ATOM 1391 C C . ALA A 1 183 ? 1.031 -2.249 22.088 1.00 86.06 183 ALA A C 1
ATOM 1393 O O . ALA A 1 183 ? 2.130 -2.774 22.219 1.00 86.06 183 ALA A O 1
ATOM 1394 N N . SER A 1 184 ? 0.853 -1.177 21.320 1.00 88.62 184 SER A N 1
ATOM 1395 C CA . SER A 1 184 ? 1.910 -0.538 20.554 1.00 88.62 184 SER A CA 1
ATOM 1396 C C . SER A 1 184 ? 1.655 0.952 20.403 1.00 88.62 184 SER A C 1
ATOM 1398 O O . SER A 1 184 ? 0.539 1.360 20.075 1.00 88.62 184 SER A O 1
ATOM 1400 N N . ASP A 1 185 ? 2.704 1.758 20.567 1.00 88.88 185 ASP A N 1
ATOM 1401 C CA . ASP A 1 185 ? 2.637 3.215 20.382 1.00 88.88 185 ASP A CA 1
ATOM 1402 C C . ASP A 1 185 ? 2.349 3.631 18.923 1.00 88.88 185 ASP A C 1
ATOM 1404 O O . ASP A 1 185 ? 1.992 4.778 18.665 1.00 88.88 185 ASP A O 1
ATOM 1408 N N . LEU A 1 186 ? 2.429 2.688 17.973 1.00 90.75 186 LEU A N 1
ATOM 1409 C CA . LEU A 1 186 ? 1.976 2.868 16.586 1.00 90.75 186 LEU A CA 1
ATOM 1410 C C . LEU A 1 186 ? 0.455 2.767 16.432 1.00 90.75 186 LEU A C 1
ATOM 1412 O O . LEU A 1 186 ? -0.099 3.260 15.450 1.00 90.75 186 LEU A O 1
ATOM 1416 N N . TYR A 1 187 ? -0.211 2.075 17.356 1.00 91.19 187 TYR A N 1
ATOM 1417 C CA . TYR A 1 187 ? -1.654 1.849 17.318 1.00 91.19 187 TYR A CA 1
ATOM 1418 C C . TYR A 1 187 ? -2.400 2.805 18.234 1.00 91.19 187 TYR A C 1
ATOM 1420 O O . TYR A 1 187 ? -3.449 3.305 17.831 1.00 91.19 187 TYR A O 1
ATOM 1428 N N . ILE A 1 188 ? -1.867 3.021 19.440 1.00 91.12 188 ILE A N 1
ATOM 1429 C CA . ILE A 1 188 ? -2.439 3.887 20.468 1.00 91.12 188 ILE A CA 1
ATOM 1430 C C . ILE A 1 188 ? -1.302 4.748 21.038 1.00 91.12 188 ILE A C 1
ATOM 1432 O O . ILE A 1 188 ? -0.404 4.268 21.728 1.00 91.12 188 ILE A O 1
ATOM 1436 N N . LYS A 1 189 ? -1.325 6.042 20.746 1.00 88.94 189 LYS A N 1
ATOM 1437 C CA . LYS A 1 189 ? -0.300 7.020 21.111 1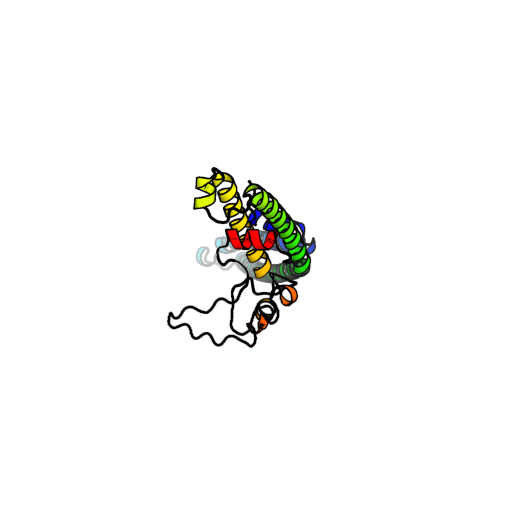.00 88.94 189 LYS A CA 1
ATOM 1438 C C . LYS A 1 189 ? -0.266 7.306 22.610 1.00 88.94 189 LYS A C 1
ATOM 1440 O O . LYS A 1 189 ? 0.806 7.540 23.161 1.00 88.94 189 LYS A O 1
ATOM 1445 N N . ASN A 1 190 ? -1.419 7.301 23.275 1.00 90.69 190 ASN A N 1
ATOM 1446 C CA . ASN A 1 190 ? -1.540 7.603 24.704 1.00 90.69 190 ASN A CA 1
ATOM 1447 C C . ASN A 1 190 ? -1.624 6.344 25.585 1.00 90.69 190 ASN A C 1
ATOM 1449 O O . ASN A 1 190 ? -2.294 6.339 26.620 1.00 90.69 190 ASN A O 1
ATOM 1453 N N . LEU A 1 191 ? -0.931 5.266 25.196 1.00 88.50 191 LEU A N 1
ATOM 1454 C CA . LEU A 1 191 ? -0.899 4.028 25.981 1.00 88.50 191 LEU A CA 1
ATOM 1455 C C . LEU A 1 191 ? -0.415 4.233 27.414 1.00 88.50 191 LEU A C 1
ATOM 1457 O O . LEU A 1 191 ? -0.950 3.588 28.306 1.00 88.50 191 LEU A O 1
ATOM 1461 N N . ASP A 1 192 ? 0.535 5.137 27.654 1.00 89.25 192 ASP A N 1
ATOM 1462 C CA . ASP A 1 192 ? 1.030 5.405 29.010 1.00 89.25 192 ASP A CA 1
ATOM 1463 C C . ASP A 1 192 ? -0.063 5.973 29.938 1.00 89.25 192 ASP A C 1
ATOM 1465 O O . ASP A 1 192 ? -0.026 5.720 31.142 1.00 89.25 192 ASP A O 1
ATOM 1469 N N . ASP A 1 193 ? -1.067 6.670 29.388 1.00 89.38 193 ASP A N 1
ATOM 1470 C CA . ASP A 1 193 ? -2.207 7.197 30.150 1.00 89.38 193 ASP A CA 1
ATOM 1471 C C . ASP A 1 193 ? -3.275 6.120 30.406 1.00 89.38 193 ASP A C 1
ATOM 1473 O O . ASP A 1 193 ? -3.904 6.088 31.465 1.00 89.38 193 ASP A O 1
ATOM 1477 N N . ILE A 1 194 ? -3.510 5.249 29.419 1.00 88.31 194 ILE A N 1
ATOM 1478 C CA . ILE A 1 194 ? -4.581 4.237 29.448 1.00 88.31 194 ILE A CA 1
ATOM 1479 C C . ILE A 1 194 ? -4.140 2.976 30.190 1.00 88.31 194 ILE A C 1
ATOM 1481 O O . ILE A 1 194 ? -4.930 2.357 30.905 1.00 88.31 194 ILE A O 1
ATOM 1485 N N . TRP A 1 195 ? -2.884 2.588 30.009 1.00 87.75 195 TRP A N 1
ATOM 1486 C CA . TRP A 1 195 ? -2.280 1.400 30.584 1.00 87.75 195 TRP A CA 1
ATOM 1487 C C . TRP A 1 195 ? -0.833 1.701 31.011 1.00 87.75 195 TRP A C 1
ATOM 1489 O O . TRP A 1 195 ? 0.121 1.369 30.303 1.00 87.75 195 TRP A O 1
ATOM 1499 N N . PRO A 1 196 ? -0.643 2.326 32.189 1.00 87.12 196 PRO A N 1
ATOM 1500 C CA . PRO A 1 196 ? 0.687 2.562 32.737 1.00 87.12 196 PRO A CA 1
ATOM 1501 C C . PRO A 1 196 ? 1.495 1.260 32.809 1.00 87.12 196 PRO A C 1
ATOM 1503 O O . PRO A 1 196 ? 0.957 0.208 33.151 1.00 87.12 196 PRO A O 1
ATOM 1506 N N . GLU A 1 197 ? 2.792 1.332 32.500 1.00 85.38 197 GLU A N 1
ATOM 1507 C CA . GLU A 1 197 ? 3.703 0.172 32.460 1.00 85.38 197 GLU A CA 1
ATOM 1508 C C . GLU A 1 197 ? 3.387 -0.877 31.366 1.00 85.38 197 GLU A C 1
ATOM 1510 O O . GLU A 1 197 ? 3.921 -1.988 31.413 1.00 85.38 197 GLU A O 1
ATOM 1515 N N . TRP A 1 198 ? 2.590 -0.547 30.337 1.00 85.06 198 TRP A N 1
ATOM 1516 C CA . TRP A 1 198 ? 2.252 -1.481 29.245 1.00 85.06 198 TRP A CA 1
ATOM 1517 C C . TRP A 1 198 ? 3.481 -2.107 28.560 1.00 85.06 198 TRP A C 1
ATOM 1519 O O . TRP A 1 198 ? 3.453 -3.280 28.190 1.00 85.06 198 TRP A O 1
ATOM 1529 N N . ARG A 1 199 ? 4.600 -1.374 28.443 1.00 83.38 199 ARG A N 1
ATOM 1530 C CA . ARG A 1 199 ? 5.849 -1.881 27.833 1.00 83.38 199 ARG A CA 1
ATOM 1531 C C . ARG A 1 199 ? 6.483 -3.039 28.605 1.00 83.38 199 ARG A C 1
ATOM 1533 O O . ARG A 1 199 ? 7.196 -3.854 28.012 1.00 83.38 199 ARG A O 1
ATOM 1540 N N . THR A 1 200 ? 6.276 -3.080 29.919 1.00 77.69 200 THR A N 1
ATOM 1541 C CA . THR A 1 200 ? 6.824 -4.096 30.830 1.00 77.69 200 THR A CA 1
ATOM 1542 C C . THR A 1 200 ? 5.761 -5.076 31.321 1.00 77.69 200 THR A C 1
ATOM 1544 O O . THR A 1 200 ? 6.110 -6.023 32.021 1.00 77.69 200 THR A O 1
ATOM 1547 N N . GLY A 1 201 ? 4.493 -4.879 30.943 1.00 66.75 201 GLY A N 1
ATOM 1548 C CA . GLY A 1 201 ? 3.359 -5.693 31.384 1.00 66.75 201 GLY A CA 1
ATOM 1549 C C . GLY A 1 201 ? 2.928 -5.433 32.832 1.00 66.75 201 GLY A C 1
ATOM 1550 O O . GLY A 1 201 ? 2.141 -6.206 33.373 1.00 66.75 201 GLY A O 1
ATOM 1551 N N . GLY A 1 202 ? 3.429 -4.361 33.456 1.00 65.31 202 GLY A N 1
ATOM 1552 C CA . GLY A 1 202 ? 3.216 -4.070 34.871 1.00 65.31 202 GLY A CA 1
ATOM 1553 C C . GLY A 1 202 ? 4.073 -4.933 35.804 1.00 65.31 202 GLY A C 1
ATOM 1554 O O . GLY A 1 202 ? 4.167 -6.152 35.679 1.00 65.31 202 GLY A O 1
ATOM 1555 N N . SER A 1 203 ? 4.686 -4.306 36.802 1.00 52.00 203 SER A N 1
ATOM 1556 C CA . SER A 1 203 ? 5.586 -4.938 37.784 1.00 52.00 203 SER A CA 1
ATOM 1557 C C . SER A 1 203 ? 4.936 -5.975 38.734 1.00 52.00 203 SER A C 1
ATOM 1559 O O . SER A 1 203 ? 5.628 -6.556 39.571 1.00 52.00 203 SER A O 1
ATOM 1561 N N . ALA A 1 204 ? 3.632 -6.257 38.612 1.00 49.91 204 ALA A N 1
ATOM 1562 C CA . ALA A 1 204 ? 2.841 -6.930 39.650 1.00 49.91 204 ALA A CA 1
ATOM 1563 C C . ALA A 1 204 ? 2.255 -8.318 39.308 1.00 49.91 204 ALA A C 1
ATOM 1565 O O . ALA A 1 204 ? 1.565 -8.884 40.155 1.00 49.91 204 ALA A O 1
ATOM 1566 N N . MET A 1 205 ? 2.481 -8.909 38.129 1.00 50.53 205 MET A N 1
ATOM 1567 C CA . MET A 1 205 ? 1.773 -10.151 37.759 1.00 50.53 205 MET A CA 1
ATOM 1568 C C . MET A 1 205 ? 2.686 -11.283 37.273 1.00 50.53 205 MET A C 1
ATOM 1570 O O . MET A 1 205 ? 2.803 -11.562 36.085 1.00 50.53 205 MET A O 1
ATOM 1574 N N . GLN A 1 206 ? 3.256 -12.035 38.222 1.00 45.81 206 GLN A N 1
ATOM 1575 C CA . GLN A 1 206 ? 3.601 -13.441 37.978 1.00 45.81 206 GLN A CA 1
ATOM 1576 C C . GLN A 1 206 ? 2.305 -14.264 37.937 1.00 45.81 206 GLN A C 1
ATOM 1578 O O . GLN A 1 206 ? 1.860 -14.787 38.956 1.00 45.81 206 GLN A O 1
ATOM 1583 N N . ILE A 1 207 ? 1.675 -14.375 36.766 1.00 52.59 207 ILE A N 1
ATOM 1584 C CA . ILE A 1 207 ? 0.578 -15.327 36.558 1.00 52.59 207 ILE A CA 1
ATOM 1585 C C . ILE A 1 207 ? 1.118 -16.513 35.766 1.00 52.59 207 ILE A C 1
ATOM 1587 O O . ILE A 1 207 ? 1.246 -16.476 34.544 1.00 52.59 207 ILE A O 1
ATOM 1591 N N . THR A 1 208 ? 1.415 -17.596 36.477 1.00 48.09 208 THR A N 1
ATOM 1592 C CA . THR A 1 208 ? 1.695 -18.897 35.869 1.00 48.09 208 THR A CA 1
ATOM 1593 C C . THR A 1 208 ? 0.369 -19.503 35.408 1.00 48.09 208 THR A C 1
ATOM 1595 O O . THR A 1 208 ? -0.389 -20.030 36.223 1.00 48.09 208 THR A O 1
ATOM 1598 N N . ARG A 1 209 ? 0.048 -19.416 34.112 1.00 51.56 209 ARG A N 1
ATOM 1599 C CA . ARG A 1 209 ? -1.093 -20.150 33.546 1.00 51.56 209 ARG A CA 1
ATOM 1600 C C . ARG A 1 209 ? -0.693 -21.593 33.236 1.00 51.56 209 ARG A C 1
ATOM 1602 O O . ARG A 1 209 ? 0.304 -21.843 32.568 1.00 51.56 209 ARG A O 1
ATOM 1609 N N . VAL A 1 210 ? -1.487 -22.539 33.731 1.00 53.81 210 VAL A N 1
ATOM 1610 C CA . VAL A 1 210 ? -1.279 -23.992 33.569 1.00 53.81 210 VAL A CA 1
ATOM 1611 C C . VAL A 1 210 ? -1.781 -24.493 32.200 1.00 53.81 210 VAL A C 1
ATOM 1613 O O . VAL A 1 210 ? -1.462 -25.605 31.794 1.00 53.81 210 VAL A O 1
ATOM 1616 N N . ASP A 1 211 ? -2.529 -23.668 31.459 1.00 62.91 211 ASP A N 1
ATOM 1617 C CA . ASP A 1 211 ? -3.174 -24.007 30.180 1.00 62.91 211 ASP A CA 1
ATOM 1618 C C . ASP A 1 211 ? -2.307 -23.746 28.929 1.00 62.91 211 ASP A C 1
ATOM 1620 O O . ASP A 1 211 ? -2.721 -24.067 27.818 1.00 62.91 211 ASP A O 1
ATOM 1624 N N . GLY A 1 212 ? -1.106 -23.178 29.094 1.00 58.38 212 GLY A N 1
ATOM 1625 C CA . GLY A 1 212 ? -0.172 -22.887 28.001 1.00 58.38 212 GLY A CA 1
ATOM 1626 C C . GLY A 1 212 ? -0.503 -21.641 27.169 1.00 58.38 212 GLY A C 1
ATOM 1627 O O . GLY A 1 212 ? 0.295 -21.270 26.306 1.00 58.38 212 GLY A O 1
ATOM 1628 N N . ASN A 1 213 ? -1.619 -20.953 27.434 1.00 59.91 213 ASN A N 1
ATOM 1629 C CA . ASN A 1 213 ? -1.948 -19.704 26.753 1.00 59.91 213 ASN A CA 1
ATOM 1630 C C . ASN A 1 213 ? -1.236 -18.526 27.421 1.00 59.91 213 ASN A C 1
ATOM 1632 O O . ASN A 1 213 ? -1.246 -18.385 28.648 1.00 59.91 213 ASN A O 1
ATOM 1636 N N . LYS A 1 214 ? -0.650 -17.634 26.611 1.00 63.09 214 LYS A N 1
ATOM 1637 C CA . LYS A 1 214 ? -0.034 -16.410 27.133 1.00 63.09 214 LYS A CA 1
ATOM 1638 C C . LYS A 1 214 ? -1.096 -15.578 27.872 1.00 63.09 214 LYS A C 1
ATOM 1640 O O . LYS A 1 214 ? -2.200 -15.404 27.348 1.00 63.09 214 LYS A O 1
ATOM 1645 N N . PRO A 1 215 ? -0.814 -15.100 29.093 1.00 65.31 215 PRO A N 1
ATOM 1646 C CA . PRO A 1 215 ? -1.707 -14.182 29.780 1.00 65.31 215 PRO A CA 1
ATOM 1647 C C . PRO A 1 215 ? -1.871 -12.896 28.962 1.00 65.31 215 PRO A C 1
ATOM 1649 O O . PRO A 1 215 ? -0.905 -12.367 28.420 1.00 65.31 215 PRO A O 1
ATOM 1652 N N . ARG A 1 216 ? -3.124 -12.446 28.864 1.00 72.88 216 ARG A N 1
ATOM 1653 C CA . ARG A 1 216 ? -3.527 -11.189 28.237 1.00 72.88 216 ARG A CA 1
ATOM 1654 C C . ARG A 1 216 ? -3.685 -10.155 29.344 1.00 72.88 216 ARG A C 1
ATOM 1656 O O . ARG A 1 216 ? -4.401 -10.426 30.312 1.00 72.88 216 ARG A O 1
ATOM 1663 N N . TYR A 1 217 ? -3.003 -9.029 29.214 1.00 74.31 217 TYR A N 1
ATOM 1664 C CA . TYR A 1 217 ? -2.935 -7.967 30.225 1.00 74.31 217 TYR A CA 1
ATOM 1665 C C . TYR A 1 217 ? -3.591 -6.664 29.752 1.00 74.31 217 TYR A C 1
ATOM 1667 O O . TYR A 1 217 ? -3.769 -5.728 30.526 1.00 74.31 217 TYR A O 1
ATOM 1675 N N . GLU A 1 218 ? -3.972 -6.634 28.482 1.00 82.88 218 GLU A N 1
ATOM 1676 C CA . GLU A 1 218 ? -4.563 -5.518 27.777 1.00 82.88 218 GLU A CA 1
ATOM 1677 C C . GLU A 1 218 ? -5.958 -5.175 28.342 1.00 82.88 218 GLU A C 1
ATOM 1679 O O . GLU A 1 218 ? -6.805 -6.068 28.479 1.00 82.88 218 GLU A O 1
ATOM 1684 N N . PRO A 1 219 ? -6.248 -3.890 28.624 1.00 85.06 219 PRO A N 1
ATOM 1685 C CA . PRO A 1 219 ? -7.531 -3.471 29.191 1.00 85.06 219 PRO A CA 1
ATOM 1686 C C . PRO A 1 219 ? -8.686 -3.440 28.173 1.00 85.06 219 PRO A C 1
ATOM 1688 O O . PRO A 1 219 ? -9.845 -3.295 28.566 1.00 85.06 219 PRO A O 1
ATOM 1691 N N . TRP A 1 220 ? -8.404 -3.557 26.871 1.00 88.38 220 TRP A N 1
ATOM 1692 C CA . TRP A 1 220 ? -9.413 -3.542 25.803 1.00 88.38 220 TRP A CA 1
ATOM 1693 C C . TRP A 1 220 ? -9.953 -4.944 25.480 1.00 88.38 220 TRP A C 1
ATOM 1695 O O . TRP A 1 220 ? -9.344 -5.937 25.866 1.00 88.38 220 TRP A O 1
ATOM 1705 N N . PRO A 1 221 ? -11.086 -5.093 24.770 1.00 90.88 221 PRO A N 1
ATOM 1706 C CA . PRO A 1 221 ? -11.608 -6.400 24.343 1.00 90.88 221 PRO A CA 1
ATOM 1707 C C . PRO A 1 221 ? -10.711 -7.118 23.319 1.00 90.88 221 PRO A C 1
ATOM 1709 O O . PRO A 1 221 ? -10.055 -6.459 22.525 1.00 90.88 221 PRO A O 1
ATOM 1712 N N . ALA A 1 222 ? -10.714 -8.458 23.316 1.00 87.44 222 ALA A N 1
ATOM 1713 C CA . ALA A 1 222 ? -9.929 -9.271 22.369 1.00 87.44 222 ALA A CA 1
ATOM 1714 C C . ALA A 1 222 ? -10.610 -9.444 20.998 1.00 87.44 222 ALA A C 1
ATOM 1716 O O . ALA A 1 222 ? -9.958 -9.668 19.985 1.00 87.44 222 ALA A O 1
ATOM 1717 N N . GLU A 1 223 ? -11.942 -9.391 20.963 1.00 91.00 223 GLU A N 1
ATOM 1718 C CA . GLU A 1 223 ? -12.709 -9.559 19.728 1.00 91.00 223 GLU A CA 1
ATOM 1719 C C . GLU A 1 223 ? -12.665 -8.276 18.894 1.00 91.00 223 GLU A C 1
ATOM 1721 O O . GLU A 1 223 ? -13.030 -7.212 19.399 1.00 91.00 223 GLU A O 1
ATOM 1726 N N . GLN A 1 224 ? -12.314 -8.389 17.610 1.00 93.75 224 GLN A N 1
ATOM 1727 C CA . GLN A 1 224 ? -12.098 -7.233 16.732 1.00 93.75 224 GLN A CA 1
ATOM 1728 C C . GLN A 1 224 ? -13.269 -6.234 16.680 1.00 93.75 224 GLN A C 1
ATOM 1730 O O . GLN A 1 224 ? -13.025 -5.048 16.888 1.00 93.75 224 GLN A O 1
ATOM 1735 N N . PRO A 1 225 ? -14.549 -6.639 16.520 1.00 96.06 225 PRO A N 1
ATOM 1736 C CA . PRO A 1 225 ? -15.650 -5.669 16.512 1.00 96.06 225 PRO A CA 1
ATOM 1737 C C . PRO A 1 225 ? -15.768 -4.893 17.830 1.00 96.06 225 PRO A C 1
ATOM 1739 O O . PRO A 1 225 ? -16.079 -3.704 17.849 1.00 96.06 225 PRO A O 1
ATOM 1742 N N . ARG A 1 226 ? -15.497 -5.559 18.959 1.00 94.69 226 ARG A N 1
ATOM 1743 C CA . ARG A 1 226 ? -15.558 -4.940 20.289 1.00 94.69 226 ARG A CA 1
ATOM 1744 C C . ARG A 1 226 ? -14.348 -4.050 20.547 1.00 94.69 226 ARG A C 1
ATOM 1746 O O . ARG A 1 226 ? -14.500 -3.021 21.199 1.00 94.69 226 ARG A O 1
ATOM 1753 N N . LEU A 1 227 ? -13.177 -4.450 20.057 1.00 94.25 227 LEU A N 1
ATOM 1754 C CA . LEU A 1 227 ? -11.969 -3.637 20.078 1.00 94.25 227 LEU A CA 1
ATOM 1755 C C . LEU A 1 227 ? -12.166 -2.360 19.267 1.00 94.25 227 LEU A C 1
ATOM 1757 O O . LEU A 1 227 ? -11.864 -1.285 19.765 1.00 94.25 227 LEU A O 1
ATOM 1761 N N . LEU A 1 228 ? -12.735 -2.463 18.068 1.00 96.00 228 LEU A N 1
ATOM 1762 C CA . LEU A 1 228 ? -12.956 -1.316 17.198 1.00 96.00 228 LEU A CA 1
ATOM 1763 C C . LEU A 1 228 ? -13.930 -0.309 17.826 1.00 96.00 228 LEU A C 1
ATOM 1765 O O . LEU A 1 228 ? -13.619 0.877 17.895 1.00 96.00 228 LEU A O 1
ATOM 1769 N N . ILE A 1 229 ? -15.038 -0.785 18.412 1.00 96.19 229 ILE A N 1
ATOM 1770 C CA . ILE A 1 229 ? -15.924 0.065 19.227 1.00 96.19 229 ILE A CA 1
ATOM 1771 C C . ILE A 1 229 ? -15.148 0.730 20.373 1.00 96.19 229 ILE A C 1
ATOM 1773 O O . ILE A 1 229 ? -15.343 1.912 20.648 1.00 96.19 229 ILE A O 1
ATOM 1777 N N . TRP A 1 230 ? -14.296 -0.018 21.080 1.00 95.56 230 TRP A N 1
ATOM 1778 C CA . TRP A 1 230 ? -13.502 0.531 22.179 1.00 95.56 230 TRP A CA 1
ATOM 1779 C C . TRP A 1 230 ? -12.520 1.603 21.692 1.00 95.56 230 TRP A C 1
ATOM 1781 O O . TRP A 1 230 ? -12.423 2.647 22.327 1.00 95.56 230 TRP A O 1
ATOM 1791 N N . LEU A 1 231 ? -11.845 1.399 20.560 1.00 94.94 231 LEU A N 1
ATOM 1792 C CA . LEU A 1 231 ? -10.953 2.396 19.963 1.00 94.94 231 LEU A CA 1
ATOM 1793 C C . LEU A 1 231 ? -11.711 3.685 19.625 1.00 94.94 231 LEU A C 1
ATOM 1795 O O . LEU A 1 231 ? -11.261 4.756 20.006 1.00 94.94 231 LEU A O 1
ATOM 1799 N N . ALA A 1 232 ? -12.884 3.575 18.999 1.00 95.06 232 ALA A N 1
ATOM 1800 C CA . ALA A 1 232 ? -13.678 4.729 18.576 1.00 95.06 232 ALA A CA 1
ATOM 1801 C C . ALA A 1 232 ? -14.344 5.499 19.734 1.00 95.06 232 ALA A C 1
ATOM 1803 O O . ALA A 1 232 ? -14.582 6.697 19.625 1.00 95.06 232 ALA A O 1
ATOM 1804 N N . THR A 1 233 ? -14.670 4.827 20.844 1.00 93.19 233 THR A N 1
ATOM 1805 C CA . THR A 1 233 ? -15.467 5.425 21.941 1.00 93.19 233 THR A CA 1
ATOM 1806 C C . THR A 1 233 ? -14.687 5.680 23.229 1.00 93.19 233 THR A C 1
ATOM 1808 O O . THR A 1 233 ? -15.199 6.313 24.156 1.00 93.19 233 THR A O 1
ATOM 1811 N N . SER A 1 234 ? -13.462 5.167 23.335 1.00 90.69 234 SER A N 1
ATOM 1812 C CA . SER A 1 234 ? -12.597 5.414 24.488 1.00 90.69 234 SER A CA 1
ATOM 1813 C C . SER A 1 234 ? -11.800 6.712 24.325 1.00 90.69 234 SER A C 1
ATOM 1815 O O . SER A 1 234 ? -11.982 7.479 23.388 1.00 90.69 234 SER A O 1
ATOM 1817 N N . ARG A 1 235 ? -10.898 6.977 25.277 1.00 85.00 235 ARG A N 1
ATOM 1818 C CA . ARG A 1 235 ? -9.925 8.073 25.180 1.00 85.00 235 ARG A CA 1
ATOM 1819 C C . ARG A 1 235 ? -8.644 7.661 24.441 1.00 85.00 235 ARG A C 1
ATOM 1821 O O . ARG A 1 235 ? -7.670 8.401 24.532 1.00 85.00 235 ARG A O 1
ATOM 1828 N N . ALA A 1 236 ? -8.610 6.491 23.797 1.00 85.94 236 ALA A N 1
ATOM 1829 C CA . ALA A 1 236 ? -7.478 6.057 22.979 1.00 85.94 236 ALA A CA 1
ATOM 1830 C C . ALA A 1 236 ? -7.271 7.013 21.800 1.00 85.94 236 ALA A C 1
ATOM 1832 O O . ALA A 1 236 ? -8.233 7.386 21.134 1.00 85.94 236 ALA A O 1
ATOM 1833 N N . GLN A 1 237 ? -6.022 7.431 21.593 1.00 82.25 237 GLN A N 1
ATOM 1834 C CA . GLN A 1 237 ? -5.585 8.306 20.499 1.00 82.25 237 GLN A CA 1
ATOM 1835 C C . GLN A 1 237 ? -4.581 7.595 19.615 1.00 82.25 237 GLN A C 1
ATOM 1837 O O . GLN A 1 237 ? -3.798 6.810 20.188 1.00 82.25 237 GLN A O 1
#

Sequence (237 aa):
MTTMQERLAAVERDLLPAEYHAAQKVIAEAQQLMASPPAGAAAATAERLNPFACGQVSEEWLSACIDRKAADERHKRRFAILKELISSAENQARVAASTIGNQVLVACQGELEVLLEDVADVADELGGIRSADKAIAADLGPTWKRLCGLVDDYEEIRRFQLSRTSQDLVQRSRPSQGGEDHASDLYIKNLDDIWPEWRTGGSAMQITRVDGNKPRYEPWPAEQPRLLIWLATSRAQ

Radius of gyration: 31.47 Å; chains: 1; bounding box: 68×38×95 Å

Foldseek 3Di:
DQALVNVLVVQLVVLQDPLLVVLVVLLVVLVVVLVDQDDLPLVVQLVVPPCVVVVDDDPSNVVSVVVNVVSVVVSVVSNVVSVVSNVVSVVRNVVRSLVCLVVSLVVLVVVLVVLLVVLLVLLVVCVPDDDCVVCVVVVNNVSVVVLVSSLVSNVVSVVVNVVSDDPVQQVVQAAPVDADSCLGCVNFVVCCVVPNPSNPLDPPDPDDDPPPDDDHSDPFDPDSSRNSNCCSPDPTD